Protein AF-A0A9J6BIB5-F1 (afdb_monomer)

Solvent-accessible surface area (backbone atoms only — not comparable to full-atom values): 14856 Å² total; per-residue (Å²): 139,81,86,86,82,84,83,87,83,89,83,86,91,77,91,67,81,46,70,37,74,50,84,47,65,49,79,45,79,38,56,94,69,55,94,83,51,88,66,89,64,66,45,34,23,34,37,41,77,64,62,46,83,42,73,67,58,87,78,74,68,87,78,58,70,62,85,70,27,65,66,22,27,29,42,39,40,59,70,34,82,39,51,56,73,80,78,71,50,52,82,59,32,69,52,34,30,32,45,33,48,24,49,13,56,27,42,54,76,49,35,84,79,40,49,75,33,47,62,24,25,34,44,34,38,36,39,26,45,32,33,62,47,50,48,60,39,48,73,50,27,55,48,24,31,34,41,33,44,25,43,23,46,30,43,30,45,41,58,52,33,62,72,76,38,86,51,47,33,35,69,30,42,28,64,27,75,47,56,50,94,61,79,81,49,51,52,67,55,40,51,51,50,51,49,43,31,58,74,48,71,23,46,74,66,91,66,98,45,82,77,56,59,56,53,56,53,50,49,54,50,51,53,50,52,53,52,52,52,52,50,52,52,51,49,55,51,50,54,52,52,50,54,52,50,51,52,52,52,53,55,49,51,52,54,52,53,60,50,54,62,56,70,74,76,116

Mean predicted aligned error: 15.27 Å

pLDDT: mean 75.36, std 19.21, range [27.41, 97.38]

Radius of gyration: 29.24 Å; Cα contacts (8 Å, |Δi|>4): 443; chains: 1; bounding box: 56×71×98 Å

Foldseek 3Di:
DDDDDDDDDDDDDDDPFDWAWDFDFDWDWAPPDDPQDDDVDIFIATEGDATDTDTDDDDPPVPDPQVVQARHQEYAAELAQPQDQHPPVCVRHVAHQEYHHENHQHADAALNSPLSHLNHAYYHYYQYAYAEQDLNRCVSNLNHQEDHNENYAHQAYALNRCVNNPNHAYDHHDNYPLDDDDGRGGPVVVVVVSVCNNVVSRPNPPDDCPVPVVVVVVVVVVVVVVVVVVVVVVVVVVVVVVVVVVVVVVVVVVVVVVVVVVVVVD

Secondary structure (DSSP, 8-state):
------------------EEEE--EEEEEE---BTTB-----EEEEEES--EEEES----GGGS-HHHHTTEEEEEEES---SSPPTTGGGT-TT--EEEEESS------HHHHTT-TT--EEE-TT----EE-TTTTTT-TT--EEE-TTS---EE-TTTTTT-TT--EEE--SSTT----SS--HHHHHHHHHHHHTTTTSS-SSS-TTHHHHHHHHHHHHHHHHHHHHHHHHHHHHHHHHHHHHHHHHHHHHHHHHHHHHT--

Organism: Polypedilum vanderplanki (NCBI:txid319348)

Sequence (266 aa):
MKAIFVIFVTLTILTTQTSSYIIDCDYEYGNCGWSRIFIPETFYYCKVKNPFLMTGVQLNIDSVLTHFNEDIKGIWIDGANIEKFPTNLENIFENLIAIKIRHSNLKEINYDDLKVFPDLKYLDLLKNRIKVLKADLFLDNLQLEGIGIQGNRIEYIDEFTFSHLKKLRFLTLQQNFCEFEIFQKTRIEVEEIVKKIEEGLCSMTHSTTQTIRTTTKISKQKQFERKIENLKLANAKLMRKIKEIEKIVEEQMKKINEISDFEILE

InterPro domains:
  IPR001611 Leucine-rich repeat [PF13855] (119-176)
  IPR032675 Leucine-rich repeat domain superfamily [G3DSA:3.80.10.10] (68-226)

Nearest PDB structures (foldseek):
  4z0c-assembly1_D  TM=8.555E-01  e=1.556E-04  Mus musculus
  8h24-assembly1_A  TM=7.906E-01  e=1.930E-04  Homo sapiens
  2id5-assembly1_A  TM=9.117E-01  e=8.716E-04  Homo sapiens
  4lxr-assembly1_A  TM=7.765E-01  e=1.141E-03  Drosophila melanogaster
  5z8x-assembly2_B  TM=7.271E-01  e=4.155E-03  Homo sapiens

Structure (mmCIF, N/CA/C/O backbone):
data_AF-A0A9J6BIB5-F1
#
_entry.id   AF-A0A9J6BIB5-F1
#
loop_
_atom_site.group_PDB
_atom_site.id
_atom_site.type_symbol
_atom_site.label_atom_id
_atom_site.label_alt_id
_atom_site.label_comp_id
_atom_site.label_asym_id
_atom_site.label_entity_id
_atom_site.label_seq_id
_atom_site.pdbx_PDB_ins_code
_atom_site.Cartn_x
_atom_site.Cartn_y
_atom_site.Cartn_z
_atom_site.occupancy
_atom_site.B_iso_or_equiv
_atom_site.auth_seq_id
_atom_site.auth_comp_id
_atom_site.auth_asym_id
_atom_site.auth_atom_id
_atom_site.pdbx_PDB_model_num
ATOM 1 N N . MET A 1 1 ? 26.495 -13.215 -35.644 1.00 36.78 1 MET A N 1
ATOM 2 C CA . MET A 1 1 ? 25.300 -13.727 -36.346 1.00 36.78 1 MET A CA 1
ATOM 3 C C . MET A 1 1 ? 24.730 -14.872 -35.528 1.00 36.78 1 MET A C 1
ATOM 5 O O . MET A 1 1 ? 25.317 -15.943 -35.524 1.00 36.78 1 MET A O 1
ATOM 9 N N . LYS A 1 2 ? 23.671 -14.626 -34.751 1.00 28.70 2 LYS A N 1
ATOM 10 C CA . LYS A 1 2 ? 22.933 -15.671 -34.028 1.00 28.70 2 LYS A CA 1
ATOM 11 C C . LYS A 1 2 ? 21.562 -15.791 -34.684 1.00 28.70 2 LYS A C 1
ATOM 13 O O . LYS A 1 2 ? 20.930 -14.774 -34.954 1.00 28.70 2 LYS A O 1
ATOM 18 N N . ALA A 1 3 ? 21.199 -17.019 -35.033 1.00 30.52 3 ALA A N 1
ATOM 19 C CA . ALA A 1 3 ? 20.034 -17.346 -35.837 1.00 30.52 3 ALA A CA 1
ATOM 20 C C . ALA A 1 3 ? 18.732 -17.017 -35.096 1.00 30.52 3 ALA A C 1
ATOM 22 O O . ALA A 1 3 ? 18.569 -17.361 -33.928 1.00 30.52 3 ALA A O 1
ATOM 23 N N . ILE A 1 4 ? 17.818 -16.364 -35.807 1.00 29.06 4 ILE A N 1
ATOM 24 C CA . ILE A 1 4 ? 16.430 -16.161 -35.405 1.00 29.06 4 ILE A CA 1
ATOM 25 C C . ILE A 1 4 ? 15.665 -17.412 -35.850 1.00 29.06 4 ILE A C 1
ATOM 27 O O . ILE A 1 4 ? 15.553 -17.662 -37.048 1.00 29.06 4 ILE A O 1
ATOM 31 N N . PHE A 1 5 ? 15.152 -18.197 -34.903 1.00 28.03 5 PHE A N 1
ATOM 32 C CA . PHE A 1 5 ? 14.159 -19.234 -35.184 1.00 28.03 5 PHE A CA 1
ATOM 33 C C . PHE A 1 5 ? 12.794 -18.721 -34.730 1.00 28.03 5 PHE A C 1
ATOM 35 O O . PHE A 1 5 ? 12.539 -18.600 -33.535 1.00 28.03 5 PHE A O 1
ATOM 42 N N . VAL A 1 6 ? 11.926 -18.401 -35.691 1.00 27.41 6 VAL A N 1
ATOM 43 C CA . VAL A 1 6 ? 10.502 -18.150 -35.448 1.00 27.41 6 VAL A CA 1
ATOM 44 C C . VAL A 1 6 ? 9.755 -19.413 -35.855 1.00 27.41 6 VAL A C 1
ATOM 46 O O . VAL A 1 6 ? 9.723 -19.760 -37.034 1.00 27.41 6 VAL A O 1
ATOM 49 N N . ILE A 1 7 ? 9.183 -20.119 -34.883 1.00 27.98 7 ILE A N 1
ATOM 50 C CA . ILE A 1 7 ? 8.281 -21.245 -35.131 1.00 27.98 7 ILE A CA 1
ATOM 51 C C . ILE A 1 7 ? 6.855 -20.706 -34.989 1.00 27.98 7 ILE A C 1
ATOM 53 O O . ILE A 1 7 ? 6.453 -20.300 -33.903 1.00 27.98 7 ILE A O 1
ATOM 57 N N . PHE A 1 8 ? 6.098 -20.686 -36.087 1.00 29.33 8 PHE A N 1
ATOM 58 C CA . PHE A 1 8 ? 4.662 -20.409 -36.063 1.00 29.33 8 PHE A CA 1
ATOM 59 C C . PHE A 1 8 ? 3.895 -21.726 -35.931 1.00 29.33 8 PHE A C 1
ATOM 61 O O . PHE A 1 8 ? 3.964 -22.575 -36.818 1.00 29.33 8 PHE A O 1
ATOM 68 N N . VAL A 1 9 ? 3.133 -21.876 -34.848 1.00 29.47 9 VAL A N 1
ATOM 69 C CA . VAL A 1 9 ? 2.090 -22.901 -34.722 1.00 29.47 9 VAL A CA 1
ATOM 70 C C . VAL A 1 9 ? 0.760 -22.173 -34.582 1.00 29.47 9 VAL A C 1
ATOM 72 O O . VAL A 1 9 ? 0.521 -21.491 -33.591 1.00 29.47 9 VAL A O 1
ATOM 75 N N . THR A 1 10 ? -0.106 -22.288 -35.586 1.00 39.28 10 THR A N 1
ATOM 76 C CA . THR A 1 10 ? -1.495 -21.823 -35.512 1.00 39.28 10 THR A CA 1
ATOM 77 C C . THR A 1 10 ? -2.407 -23.004 -35.209 1.00 39.28 10 THR A C 1
ATOM 79 O O . THR A 1 10 ? -2.472 -23.933 -36.014 1.00 39.28 10 THR A O 1
ATOM 82 N N . LEU A 1 11 ? -3.161 -22.947 -34.109 1.00 29.33 11 LEU A N 1
ATOM 83 C CA . LEU A 1 11 ? -4.388 -23.727 -33.951 1.00 29.33 11 LEU A CA 1
ATOM 84 C C . LEU A 1 11 ? -5.428 -22.937 -33.136 1.00 29.33 11 LEU A C 1
ATOM 86 O O . LEU A 1 11 ? -5.101 -22.137 -32.269 1.00 29.33 11 LEU A O 1
ATOM 90 N N . THR A 1 12 ? -6.680 -23.120 -33.525 1.00 34.97 12 THR A N 1
ATOM 91 C CA . THR A 1 12 ? -7.845 -22.232 -33.417 1.00 34.97 12 THR A CA 1
ATOM 92 C C . THR A 1 12 ? -8.602 -22.208 -32.070 1.00 34.97 12 THR A C 1
ATOM 94 O O . THR A 1 12 ? -8.755 -23.249 -31.445 1.00 34.97 12 THR A O 1
ATOM 97 N N . ILE A 1 13 ? -9.240 -21.048 -31.791 1.00 42.72 13 ILE A N 1
ATOM 98 C CA . ILE A 1 13 ? -10.512 -20.794 -31.046 1.00 42.72 13 ILE A CA 1
ATOM 99 C C . ILE A 1 13 ? -10.456 -20.453 -29.536 1.00 42.72 13 ILE A C 1
ATOM 101 O O . ILE A 1 13 ? -10.469 -21.327 -28.680 1.00 42.72 13 ILE A O 1
ATOM 105 N N . LEU A 1 14 ? -10.530 -19.144 -29.238 1.00 36.12 14 LEU A N 1
ATOM 106 C CA . LEU A 1 14 ? -11.570 -18.419 -28.463 1.00 36.12 14 LEU A CA 1
ATOM 107 C C . LEU A 1 14 ? -11.005 -17.029 -28.134 1.00 36.12 14 LEU A C 1
ATOM 109 O O . LEU A 1 14 ? -10.088 -16.889 -27.333 1.00 36.12 14 LEU A O 1
ATOM 113 N N . THR A 1 15 ? -11.516 -15.979 -28.778 1.00 40.28 15 THR A N 1
ATOM 114 C CA . THR A 1 15 ? -11.083 -14.602 -28.512 1.00 40.28 15 THR A CA 1
ATOM 115 C C . THR A 1 15 ? -11.624 -14.131 -27.166 1.00 40.28 15 THR A C 1
ATOM 117 O O . THR A 1 15 ? -12.640 -13.440 -27.101 1.00 40.28 15 THR A O 1
ATOM 120 N N . THR A 1 16 ? -10.932 -14.446 -26.079 1.00 41.97 16 THR A N 1
ATOM 121 C CA . THR A 1 16 ? -10.878 -13.507 -24.962 1.00 41.97 16 THR A CA 1
ATOM 122 C C . THR A 1 16 ? -9.753 -12.538 -25.291 1.00 41.97 16 THR A C 1
ATOM 124 O O . THR A 1 16 ? -8.588 -12.929 -25.301 1.00 41.97 16 THR A O 1
ATOM 127 N N . GLN A 1 17 ? -10.080 -11.287 -25.628 1.00 45.12 17 GLN A N 1
ATOM 128 C CA . GLN A 1 17 ? -9.097 -10.202 -25.630 1.00 45.12 17 GLN A CA 1
ATOM 129 C C . GLN A 1 17 ? -8.570 -10.041 -24.198 1.00 45.12 17 GLN A C 1
ATOM 131 O O . GLN A 1 17 ? -9.064 -9.223 -23.428 1.00 45.12 17 GLN A O 1
ATOM 136 N N . THR A 1 18 ? -7.592 -10.848 -23.806 1.00 55.59 18 THR A N 1
ATOM 137 C CA . THR A 1 18 ? -6.795 -10.581 -22.618 1.00 55.59 18 THR A CA 1
ATOM 138 C C . THR A 1 18 ? -5.664 -9.677 -23.073 1.00 55.59 18 THR A C 1
ATOM 140 O O . THR A 1 18 ? -4.770 -10.089 -23.814 1.00 55.59 18 THR A O 1
ATOM 143 N N . SER A 1 19 ? -5.762 -8.399 -22.720 1.00 56.91 19 SER A N 1
ATOM 144 C CA . SER A 1 19 ? -4.629 -7.492 -22.834 1.00 56.91 19 SER A CA 1
ATOM 145 C C . SER A 1 19 ? -3.638 -7.852 -21.732 1.00 56.91 19 SER A C 1
ATOM 147 O O . SER A 1 19 ? -4.009 -7.864 -20.560 1.00 56.91 19 SER A O 1
ATOM 149 N N . SER A 1 20 ? -2.399 -8.147 -22.101 1.00 62.31 20 SER A N 1
ATOM 150 C CA . SER A 1 20 ? -1.326 -8.487 -21.172 1.00 62.31 20 SER A CA 1
ATOM 151 C C . SER A 1 20 ? -0.242 -7.420 -21.255 1.00 62.31 20 SER A C 1
ATOM 153 O O . SER A 1 20 ? 0.129 -6.970 -22.341 1.00 62.31 20 SER A O 1
ATOM 155 N N . TYR A 1 21 ? 0.262 -6.994 -20.101 1.00 65.88 21 TYR A N 1
ATOM 156 C CA . TYR A 1 21 ? 1.439 -6.138 -20.047 1.00 65.88 21 TYR A CA 1
ATOM 157 C C . TYR A 1 21 ? 2.678 -7.017 -20.194 1.00 65.88 21 TYR A C 1
ATOM 159 O O . TYR A 1 21 ? 2.876 -7.933 -19.398 1.00 65.88 21 TYR A O 1
ATOM 167 N N . ILE A 1 22 ? 3.504 -6.750 -21.208 1.00 66.75 22 ILE A N 1
ATOM 168 C CA . ILE A 1 22 ? 4.856 -7.311 -21.242 1.00 66.75 22 ILE A CA 1
ATOM 169 C C . ILE A 1 22 ? 5.727 -6.451 -20.336 1.00 66.75 22 ILE A C 1
ATOM 171 O O . ILE A 1 22 ? 5.791 -5.229 -20.490 1.00 66.75 22 ILE A O 1
ATOM 175 N N . ILE A 1 23 ? 6.389 -7.108 -19.390 1.00 70.06 23 ILE A N 1
ATOM 176 C CA . ILE A 1 23 ? 7.301 -6.480 -18.444 1.00 70.06 23 ILE A CA 1
ATOM 177 C C . ILE A 1 23 ? 8.721 -6.752 -18.932 1.00 70.06 23 ILE A C 1
ATOM 179 O O . ILE A 1 23 ? 9.215 -7.870 -18.831 1.00 70.06 23 ILE A O 1
ATOM 183 N N . ASP A 1 24 ? 9.352 -5.720 -19.488 1.00 73.88 24 ASP A N 1
ATOM 184 C CA . ASP A 1 24 ? 10.771 -5.723 -19.849 1.00 73.88 24 ASP A CA 1
ATOM 185 C C . ASP A 1 24 ? 11.569 -4.990 -18.762 1.00 73.88 24 ASP A C 1
ATOM 187 O O . ASP A 1 24 ? 11.357 -3.792 -18.528 1.00 73.88 24 ASP A O 1
ATOM 191 N N . CYS A 1 25 ? 12.431 -5.735 -18.068 1.00 78.31 25 CYS A N 1
ATOM 192 C CA . CYS A 1 25 ? 13.129 -5.304 -16.861 1.00 78.31 25 CYS A CA 1
ATOM 193 C C . CYS A 1 25 ? 14.579 -4.902 -17.139 1.00 78.31 25 CYS A C 1
ATOM 195 O O . CYS A 1 25 ? 15.376 -5.707 -17.615 1.00 78.31 25 CYS A O 1
ATOM 197 N N . ASP A 1 26 ? 14.955 -3.708 -16.685 1.00 82.12 26 ASP A N 1
ATOM 198 C CA . ASP A 1 26 ? 16.323 -3.447 -16.248 1.00 82.12 26 ASP A CA 1
ATOM 199 C C . ASP A 1 26 ? 16.473 -3.854 -14.791 1.00 82.12 26 ASP A C 1
ATOM 201 O O . ASP A 1 26 ? 15.822 -3.295 -13.907 1.00 82.12 26 ASP A O 1
ATOM 205 N N . TYR A 1 27 ? 17.341 -4.823 -14.535 1.00 85.06 27 TYR A N 1
ATOM 206 C CA . TYR A 1 27 ? 17.657 -5.243 -13.179 1.00 85.06 27 TYR A CA 1
ATOM 207 C C . TYR A 1 27 ? 18.706 -4.307 -12.575 1.00 85.06 27 TYR A C 1
ATOM 209 O O . TYR A 1 27 ? 19.821 -4.187 -13.084 1.00 85.06 27 TYR A O 1
ATOM 217 N N . GLU A 1 28 ? 18.348 -3.641 -11.481 1.00 84.31 28 GLU A N 1
ATOM 218 C CA . GLU A 1 28 ? 19.209 -2.700 -10.762 1.00 84.31 28 GLU A CA 1
ATOM 219 C C . GLU A 1 28 ? 19.329 -3.131 -9.286 1.00 84.31 28 GLU A C 1
ATOM 221 O O . GLU A 1 28 ? 18.403 -3.713 -8.721 1.00 84.31 28 GLU A O 1
ATOM 226 N N . TYR A 1 29 ? 20.472 -2.854 -8.649 1.00 85.12 29 TYR A N 1
ATOM 227 C CA . TYR A 1 29 ? 20.671 -3.058 -7.210 1.00 85.12 29 TYR A CA 1
ATOM 228 C C . TYR A 1 29 ? 20.692 -1.717 -6.495 1.00 85.12 29 TYR A C 1
ATOM 230 O O . TYR A 1 29 ? 21.483 -0.832 -6.829 1.00 85.12 29 TYR A O 1
ATOM 238 N N . GLY A 1 30 ? 19.860 -1.578 -5.472 1.00 83.50 30 GLY A N 1
ATOM 239 C CA . GLY A 1 30 ? 19.865 -0.392 -4.638 1.00 83.50 30 GLY A CA 1
ATOM 240 C C . GLY A 1 30 ? 18.532 -0.173 -3.958 1.00 83.50 30 GLY A C 1
ATOM 241 O O . GLY A 1 30 ? 17.747 -1.091 -3.740 1.00 83.50 30 GLY A O 1
ATOM 242 N N . ASN A 1 31 ? 18.284 1.075 -3.603 1.00 76.81 31 ASN A N 1
ATOM 243 C CA . ASN A 1 31 ? 16.984 1.492 -3.123 1.00 76.81 31 ASN A CA 1
ATOM 244 C C . ASN A 1 31 ? 16.090 1.774 -4.342 1.00 76.81 31 ASN A C 1
ATOM 246 O O . ASN A 1 31 ? 16.467 2.578 -5.193 1.00 76.81 31 ASN A O 1
ATOM 250 N N . CYS A 1 32 ? 14.892 1.179 -4.409 1.00 70.06 32 CYS A N 1
ATOM 251 C CA . CYS A 1 32 ? 13.928 1.425 -5.500 1.00 70.06 32 CYS A CA 1
ATOM 252 C C . CYS A 1 32 ? 13.429 2.892 -5.586 1.00 70.06 32 CYS A C 1
ATOM 254 O O . CYS A 1 32 ? 12.665 3.271 -6.482 1.00 70.06 32 CYS A O 1
ATOM 256 N N . GLY A 1 33 ? 13.874 3.742 -4.657 1.00 65.50 33 GLY A N 1
ATOM 257 C CA . GLY A 1 33 ? 13.851 5.191 -4.735 1.00 65.50 33 GLY A CA 1
ATOM 258 C C . GLY A 1 33 ? 12.457 5.752 -4.522 1.00 65.50 33 GLY A C 1
ATOM 259 O O . GLY A 1 33 ? 11.739 6.076 -5.476 1.00 65.50 33 GLY A O 1
ATOM 260 N N . TRP A 1 34 ? 12.062 5.943 -3.269 1.00 69.75 34 TRP A N 1
ATOM 261 C CA . TRP A 1 34 ? 10.885 6.745 -2.969 1.00 69.75 34 TRP A CA 1
ATOM 262 C C . TRP A 1 34 ? 11.253 8.222 -2.977 1.00 69.75 34 TRP A C 1
ATOM 264 O O . TRP A 1 34 ? 12.215 8.636 -2.335 1.00 69.75 34 TRP A O 1
ATOM 274 N N . SER A 1 35 ? 10.511 9.049 -3.714 1.00 55.66 35 SER A N 1
ATOM 275 C CA . SER A 1 35 ? 10.730 10.489 -3.647 1.00 55.66 35 SER A CA 1
ATOM 276 C C . SER A 1 35 ? 10.352 10.942 -2.237 1.00 55.66 35 SER A C 1
ATOM 278 O O . SER A 1 35 ? 9.167 11.077 -1.949 1.00 55.66 35 SER A O 1
ATOM 280 N N . ARG A 1 36 ? 11.370 11.188 -1.396 1.00 55.66 36 ARG A N 1
ATOM 281 C CA . ARG A 1 36 ? 11.308 11.726 -0.019 1.00 55.66 36 ARG A CA 1
ATOM 282 C C . ARG A 1 36 ? 11.117 10.724 1.135 1.00 55.66 36 ARG A C 1
ATOM 284 O O . ARG A 1 36 ? 11.066 11.179 2.278 1.00 55.66 36 ARG A O 1
ATOM 291 N N . ILE A 1 37 ? 11.084 9.410 0.887 1.00 61.72 37 ILE A N 1
ATOM 292 C CA . ILE A 1 37 ? 11.073 8.376 1.944 1.00 61.72 37 ILE A CA 1
ATOM 293 C C . ILE A 1 37 ? 12.323 7.506 1.805 1.00 61.72 37 ILE A C 1
ATOM 295 O O . ILE A 1 37 ? 12.591 6.945 0.744 1.00 61.72 37 ILE A O 1
ATOM 299 N N . PHE A 1 38 ? 13.109 7.429 2.878 1.00 65.00 38 PHE A N 1
ATOM 300 C CA . PHE A 1 38 ? 14.292 6.582 2.936 1.00 65.00 38 PHE A CA 1
ATOM 301 C C . PHE A 1 38 ? 13.860 5.143 3.214 1.00 65.00 38 PHE A C 1
ATOM 303 O O . PHE A 1 38 ? 13.424 4.834 4.320 1.00 65.00 38 PHE A O 1
ATOM 310 N N . ILE A 1 39 ? 13.965 4.284 2.201 1.00 74.75 39 ILE A N 1
ATOM 311 C CA . ILE A 1 39 ? 13.919 2.830 2.398 1.00 74.75 39 ILE A CA 1
ATOM 312 C C . ILE A 1 39 ? 15.313 2.397 2.882 1.00 74.75 39 ILE A C 1
ATOM 314 O O . ILE A 1 39 ? 16.283 2.583 2.141 1.00 74.75 39 ILE A O 1
ATOM 318 N N . PRO A 1 40 ? 15.456 1.901 4.120 1.00 68.56 40 PRO A N 1
ATOM 319 C CA . PRO A 1 40 ? 16.763 1.550 4.661 1.00 68.56 40 PRO A CA 1
ATOM 320 C C . PRO A 1 40 ? 17.370 0.322 3.975 1.00 68.56 40 PRO A C 1
ATOM 322 O O . PRO A 1 40 ? 18.590 0.169 3.977 1.00 68.56 40 PRO A O 1
ATOM 325 N N . GLU A 1 41 ? 16.551 -0.536 3.367 1.00 79.31 41 GLU A N 1
ATOM 326 C CA . GLU A 1 41 ? 17.012 -1.714 2.646 1.00 79.31 41 GLU A CA 1
ATOM 327 C C . GLU A 1 41 ? 17.394 -1.413 1.189 1.00 79.31 41 GLU A C 1
ATOM 329 O O . GLU A 1 41 ? 16.675 -0.750 0.438 1.00 79.31 41 GLU A O 1
ATOM 334 N N . THR A 1 42 ? 18.522 -1.976 0.761 1.00 83.94 42 THR A N 1
ATOM 335 C CA . THR A 1 42 ? 18.887 -2.115 -0.652 1.00 83.94 42 THR A CA 1
ATOM 336 C C . THR A 1 42 ? 18.598 -3.535 -1.112 1.00 83.94 42 THR A C 1
ATOM 338 O O . THR A 1 42 ? 18.865 -4.493 -0.387 1.00 83.94 42 THR A O 1
ATOM 341 N N . PHE A 1 43 ? 18.065 -3.683 -2.317 1.00 88.00 43 PHE A N 1
ATOM 342 C CA . PHE A 1 43 ? 17.711 -4.974 -2.899 1.00 88.00 43 PHE A CA 1
ATOM 343 C C . PHE A 1 43 ? 17.789 -4.903 -4.424 1.00 88.00 43 PHE A C 1
ATOM 345 O O . PHE A 1 43 ? 17.874 -3.817 -5.002 1.00 88.00 43 PHE A O 1
ATOM 352 N N . TYR A 1 44 ? 17.762 -6.061 -5.078 1.00 88.12 44 TYR A N 1
ATOM 353 C CA . TYR A 1 44 ? 17.585 -6.109 -6.522 1.00 88.12 44 TYR A CA 1
ATOM 354 C C . TYR A 1 44 ? 16.133 -5.791 -6.883 1.00 88.12 44 TYR A C 1
ATOM 356 O O . TYR A 1 44 ? 15.197 -6.316 -6.269 1.00 88.12 44 TYR A O 1
ATOM 364 N N . TYR A 1 45 ? 15.942 -4.917 -7.867 1.00 87.75 45 TYR A N 1
ATOM 365 C CA . TYR A 1 45 ? 14.629 -4.556 -8.384 1.00 87.75 45 TYR A CA 1
ATOM 366 C C . TYR A 1 45 ? 14.593 -4.576 -9.912 1.00 87.75 45 TYR A C 1
ATOM 368 O O . TYR A 1 45 ? 15.575 -4.258 -10.579 1.00 87.75 45 TYR A O 1
ATOM 376 N N . CYS A 1 46 ? 13.427 -4.919 -10.456 1.00 86.75 46 CYS A N 1
ATOM 377 C CA . CYS A 1 46 ? 13.102 -4.739 -11.863 1.00 86.75 46 CYS A CA 1
ATOM 378 C C . CYS A 1 46 ? 12.610 -3.307 -12.092 1.00 86.75 46 CYS A C 1
ATOM 380 O O . CYS A 1 46 ? 11.599 -2.884 -11.527 1.00 86.75 46 CYS A O 1
ATOM 382 N N . LYS A 1 47 ? 13.295 -2.560 -12.952 1.00 86.38 47 LYS A N 1
ATOM 383 C CA . LYS A 1 47 ? 12.849 -1.268 -13.467 1.00 86.38 47 LYS A CA 1
ATOM 384 C C . LYS A 1 47 ? 12.319 -1.442 -14.880 1.00 86.38 47 LYS A C 1
ATOM 386 O O . LYS A 1 47 ? 13.059 -1.788 -15.796 1.00 86.38 47 LYS A O 1
ATOM 391 N N . VAL A 1 48 ? 11.032 -1.195 -15.060 1.00 82.25 48 VAL A N 1
ATOM 392 C CA . VAL A 1 48 ? 10.354 -1.426 -16.331 1.00 82.25 48 VAL A CA 1
ATOM 393 C C . VAL A 1 48 ? 10.664 -0.289 -17.297 1.00 82.25 48 VAL A C 1
ATOM 395 O O . VAL A 1 48 ? 10.345 0.867 -17.023 1.00 82.25 48 VAL A O 1
ATOM 398 N N . LYS A 1 49 ? 11.292 -0.618 -18.432 1.00 71.50 49 LYS A N 1
ATOM 399 C CA . LYS A 1 49 ? 11.750 0.369 -19.427 1.00 71.50 49 LYS A CA 1
ATOM 400 C C . LYS A 1 49 ? 10.623 0.883 -20.315 1.00 71.50 49 LYS A C 1
ATOM 402 O O . LYS A 1 49 ? 10.494 2.084 -20.513 1.00 71.50 49 LYS A O 1
ATOM 407 N N . ASN A 1 50 ? 9.840 -0.037 -20.874 1.00 63.28 50 ASN A N 1
ATOM 408 C CA . ASN A 1 50 ? 8.797 0.251 -21.855 1.00 63.28 50 ASN A CA 1
ATOM 409 C C . ASN A 1 50 ? 7.614 -0.700 -21.635 1.00 63.28 50 ASN A C 1
ATOM 411 O O . ASN A 1 50 ? 7.556 -1.759 -22.253 1.00 63.28 50 ASN A O 1
ATOM 415 N N . PRO A 1 51 ? 6.665 -0.362 -20.758 1.00 61.72 51 PRO A N 1
ATOM 416 C CA . PRO A 1 51 ? 5.457 -1.156 -20.593 1.00 61.72 51 PRO A CA 1
ATOM 417 C C . PRO A 1 51 ? 4.536 -0.917 -21.795 1.00 61.72 51 PRO A C 1
ATOM 419 O O . PRO A 1 51 ? 3.873 0.117 -21.888 1.00 61.72 51 PRO A O 1
ATOM 422 N N . PHE A 1 52 ? 4.492 -1.864 -22.730 1.00 55.81 52 PHE A N 1
ATOM 423 C CA . PHE A 1 52 ? 3.539 -1.843 -23.839 1.00 55.81 52 PHE A CA 1
ATOM 424 C C . PHE A 1 52 ? 2.407 -2.842 -23.597 1.00 55.81 52 PHE A C 1
ATOM 426 O O . PHE A 1 52 ? 2.601 -3.946 -23.086 1.00 55.81 52 PHE A O 1
ATOM 433 N N . LEU A 1 53 ? 1.195 -2.421 -23.959 1.00 55.75 53 LEU A N 1
ATOM 434 C CA . LEU A 1 53 ? 0.020 -3.278 -23.937 1.00 55.75 53 LEU A CA 1
ATOM 435 C C . LEU A 1 53 ? 0.105 -4.225 -25.134 1.00 55.75 53 LEU A C 1
ATOM 437 O O . LEU A 1 53 ? -0.015 -3.783 -26.277 1.00 55.75 53 LEU A O 1
ATOM 441 N N . MET A 1 54 ? 0.289 -5.517 -24.886 1.00 53.09 54 MET A N 1
ATOM 442 C CA . MET A 1 54 ? 0.151 -6.520 -25.930 1.00 53.09 54 MET A CA 1
ATOM 443 C C . MET A 1 54 ? -1.263 -7.097 -25.860 1.00 53.09 54 MET A C 1
ATOM 445 O O . MET A 1 54 ? -1.703 -7.586 -24.821 1.00 53.09 54 MET A O 1
ATOM 449 N N . THR A 1 55 ? -2.010 -7.003 -26.957 1.00 54.41 55 THR A N 1
ATOM 450 C CA . THR A 1 55 ? -3.372 -7.545 -27.042 1.00 54.41 55 THR A CA 1
ATOM 451 C C . THR A 1 55 ? -3.341 -8.884 -27.773 1.00 54.41 55 THR A C 1
ATOM 453 O O . THR A 1 55 ? -2.715 -8.998 -28.823 1.00 54.41 55 THR A O 1
ATOM 456 N N . GLY A 1 56 ? -4.006 -9.905 -27.223 1.00 44.50 56 GLY A N 1
ATOM 457 C CA . GLY A 1 56 ? -4.262 -11.156 -27.947 1.00 44.50 56 GLY A CA 1
ATOM 458 C C . GLY A 1 56 ? -3.148 -12.210 -27.930 1.00 44.50 56 GLY A C 1
ATOM 459 O O . GLY A 1 56 ? -3.117 -13.042 -28.832 1.00 44.50 56 GLY A O 1
ATOM 460 N N . VAL A 1 57 ? -2.263 -12.221 -26.927 1.00 44.19 57 VAL A N 1
ATOM 461 C CA . VAL A 1 57 ? -1.256 -13.286 -26.762 1.00 44.19 57 VAL A CA 1
ATOM 462 C C . VAL A 1 57 ? -1.271 -13.802 -25.326 1.00 44.19 57 VAL A C 1
ATOM 464 O O . VAL A 1 57 ? -1.133 -13.031 -24.379 1.00 44.19 57 VAL A O 1
ATOM 467 N N . GLN A 1 58 ? -1.407 -15.119 -25.175 1.00 44.12 58 GLN A N 1
ATOM 468 C CA . GLN A 1 58 ? -1.133 -15.828 -23.929 1.00 44.12 58 GLN A CA 1
ATOM 469 C C . GLN A 1 58 ? 0.393 -15.905 -23.792 1.00 44.12 58 GLN A C 1
ATOM 471 O O . GLN A 1 58 ? 1.049 -16.640 -24.530 1.00 44.12 58 GLN A O 1
ATOM 476 N N . LEU A 1 59 ? 0.986 -15.080 -22.929 1.00 47.66 59 LEU A N 1
ATOM 477 C CA . LEU A 1 59 ? 2.417 -15.179 -22.648 1.00 47.66 59 LEU A CA 1
ATOM 478 C C . LEU A 1 59 ? 2.654 -16.461 -21.853 1.00 47.66 59 LEU A C 1
ATOM 480 O O . LEU A 1 59 ? 2.155 -16.593 -20.738 1.00 47.66 59 LEU A O 1
ATOM 484 N N . ASN A 1 60 ? 3.398 -17.401 -22.436 1.00 42.09 60 ASN A N 1
AT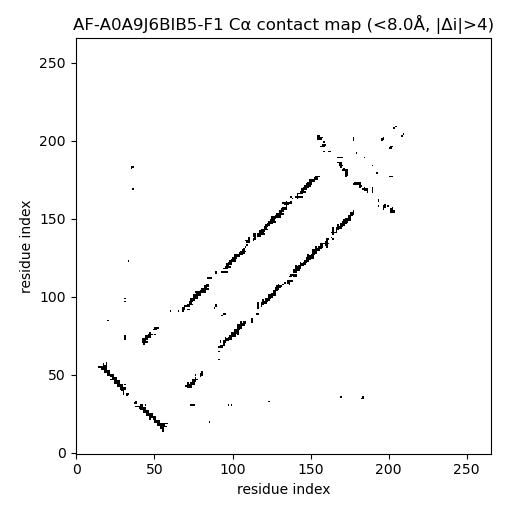OM 485 C CA . ASN A 1 60 ? 3.919 -18.525 -21.680 1.00 42.09 60 ASN A CA 1
ATOM 486 C C . ASN A 1 60 ? 5.127 -18.026 -20.869 1.00 42.09 60 ASN A C 1
ATOM 488 O O . ASN A 1 60 ? 6.166 -17.700 -21.442 1.00 42.09 60 ASN A O 1
ATOM 492 N N . ILE A 1 61 ? 4.946 -17.876 -19.555 1.00 50.62 61 ILE A N 1
ATOM 493 C CA . ILE A 1 61 ? 5.913 -17.253 -18.632 1.00 50.62 61 ILE A CA 1
ATOM 494 C C . ILE A 1 61 ? 7.155 -18.145 -18.424 1.00 50.62 61 ILE A C 1
ATOM 496 O O . ILE A 1 61 ? 8.205 -17.649 -18.019 1.00 50.62 61 ILE A O 1
ATOM 500 N N . ASP A 1 62 ? 7.088 -19.418 -18.829 1.00 45.75 62 ASP A N 1
ATOM 501 C CA . ASP A 1 62 ? 8.148 -20.427 -18.687 1.00 45.75 62 ASP A CA 1
ATOM 502 C C . ASP A 1 62 ? 9.501 -20.053 -19.335 1.00 45.75 62 ASP A C 1
ATOM 504 O O . ASP A 1 62 ? 10.517 -20.688 -19.052 1.00 45.75 62 ASP A O 1
ATOM 508 N N . SER A 1 63 ? 9.559 -19.039 -20.210 1.00 43.38 63 SER A N 1
ATOM 509 C CA . SER A 1 63 ? 10.802 -18.624 -20.880 1.00 43.38 63 SER A CA 1
ATOM 510 C C . SER A 1 63 ? 11.584 -17.503 -20.183 1.00 43.38 63 SER A C 1
ATOM 512 O O . SER A 1 63 ? 12.651 -17.127 -20.674 1.00 43.38 63 SER A O 1
ATOM 514 N N . VAL A 1 64 ? 11.085 -16.934 -19.080 1.00 49.59 64 VAL A N 1
ATOM 515 C CA . VAL A 1 64 ? 11.829 -15.921 -18.312 1.00 49.59 64 VAL A CA 1
ATOM 516 C C . VAL A 1 64 ? 12.691 -16.651 -17.285 1.00 49.59 64 VAL A C 1
ATOM 518 O O . VAL A 1 64 ? 12.172 -17.245 -16.351 1.00 49.59 64 VAL A O 1
ATOM 521 N N . LEU A 1 65 ? 14.010 -16.647 -17.497 1.00 46.69 65 LEU A N 1
ATOM 522 C CA . LEU A 1 65 ? 15.020 -17.314 -16.665 1.00 46.69 65 LEU A CA 1
ATOM 523 C C . LEU A 1 65 ? 14.729 -17.131 -15.162 1.00 46.69 65 LEU A C 1
ATOM 525 O O . LEU A 1 65 ? 14.961 -16.061 -14.602 1.00 46.69 65 LEU A O 1
ATOM 529 N N . THR A 1 66 ? 14.244 -18.194 -14.520 1.00 53.38 66 THR A N 1
ATOM 530 C CA . THR A 1 66 ? 13.703 -18.190 -13.148 1.00 53.38 66 THR A CA 1
ATOM 531 C C . THR A 1 66 ? 14.709 -17.710 -12.099 1.00 53.38 66 THR A C 1
ATOM 533 O O . THR A 1 66 ? 14.355 -16.999 -11.165 1.00 53.38 66 THR A O 1
ATOM 536 N N . HIS A 1 67 ? 15.995 -17.986 -12.318 1.00 51.50 67 HIS A N 1
ATOM 537 C CA . HIS A 1 67 ? 17.050 -17.778 -11.326 1.00 51.50 67 HIS A CA 1
ATOM 538 C C . HIS A 1 67 ? 17.427 -16.305 -11.096 1.00 51.50 67 HIS A C 1
ATOM 540 O O . HIS A 1 67 ? 18.062 -16.002 -10.095 1.00 51.50 67 HIS A O 1
ATOM 546 N N . PHE A 1 68 ? 17.063 -15.381 -11.995 1.00 60.81 68 PHE A N 1
ATOM 547 C CA . PHE A 1 68 ? 17.281 -13.947 -11.754 1.00 60.81 68 PHE A CA 1
ATOM 548 C C . PHE A 1 68 ? 16.114 -13.283 -11.027 1.00 60.81 68 PHE A C 1
ATOM 550 O O . PHE A 1 68 ? 16.314 -12.221 -10.447 1.00 60.81 68 PHE A O 1
ATOM 557 N N . ASN A 1 69 ? 14.916 -13.874 -11.063 1.00 69.62 69 ASN A N 1
ATOM 558 C CA . ASN A 1 69 ? 13.716 -13.234 -10.535 1.00 69.62 69 ASN A CA 1
ATOM 559 C C . ASN A 1 69 ? 13.452 -13.547 -9.054 1.00 69.62 69 ASN A C 1
ATOM 561 O O . ASN A 1 69 ? 12.848 -12.722 -8.374 1.00 69.62 69 ASN A O 1
ATOM 565 N N . GLU A 1 70 ? 13.937 -14.682 -8.540 1.00 71.19 70 GLU A N 1
ATOM 566 C CA . GLU A 1 70 ? 13.781 -15.075 -7.126 1.00 71.19 70 GLU A CA 1
ATOM 567 C C . GLU A 1 70 ? 14.415 -14.058 -6.155 1.00 71.19 70 GLU A C 1
ATOM 569 O O . GLU A 1 70 ? 13.872 -13.789 -5.079 1.00 71.19 70 GLU A O 1
ATOM 574 N N . ASP A 1 71 ? 15.526 -13.436 -6.568 1.00 81.25 71 ASP A N 1
ATOM 575 C CA . ASP A 1 71 ? 16.248 -12.410 -5.804 1.00 81.25 71 ASP A CA 1
ATOM 576 C C . ASP A 1 71 ? 15.632 -11.004 -5.927 1.00 81.25 71 ASP A C 1
ATOM 578 O O . ASP A 1 71 ? 16.038 -10.070 -5.220 1.00 81.25 71 ASP A O 1
ATOM 582 N N . ILE A 1 72 ? 14.657 -10.827 -6.824 1.00 86.62 72 ILE A N 1
ATOM 583 C CA . ILE A 1 72 ? 14.013 -9.539 -7.066 1.00 86.62 72 ILE A CA 1
ATOM 584 C C . ILE A 1 72 ? 12.972 -9.284 -5.995 1.00 86.62 72 ILE A C 1
ATOM 586 O O . ILE A 1 72 ? 11.945 -9.950 -5.899 1.00 86.62 72 ILE A O 1
ATOM 590 N N . LYS A 1 73 ? 13.221 -8.233 -5.220 1.00 90.62 73 LYS A N 1
ATOM 591 C CA . LYS A 1 73 ? 12.329 -7.805 -4.138 1.00 90.62 73 LYS A CA 1
ATOM 592 C C . LYS A 1 73 ? 11.568 -6.533 -4.481 1.00 90.62 73 LYS A C 1
ATOM 594 O O . LYS A 1 73 ? 10.732 -6.087 -3.699 1.00 90.62 73 LYS A O 1
ATOM 599 N N . GLY A 1 74 ? 11.861 -5.930 -5.632 1.00 90.69 74 GLY A N 1
ATOM 600 C CA . GLY A 1 74 ? 11.252 -4.683 -6.061 1.00 90.69 74 GLY A CA 1
ATOM 601 C C . GLY A 1 74 ? 10.802 -4.682 -7.510 1.00 90.69 74 GLY A C 1
ATOM 602 O O . GLY A 1 74 ? 11.515 -5.174 -8.379 1.00 90.69 74 GLY A O 1
ATOM 603 N N . ILE A 1 75 ? 9.682 -4.021 -7.783 1.00 89.38 75 ILE A N 1
ATOM 604 C CA . ILE A 1 75 ? 9.278 -3.650 -9.141 1.00 89.38 75 ILE A CA 1
ATOM 605 C C . ILE A 1 75 ? 9.00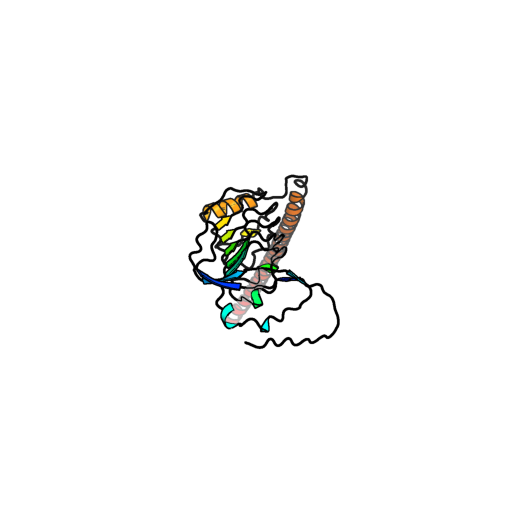4 -2.148 -9.218 1.00 89.38 75 ILE A C 1
ATOM 607 O O . ILE A 1 75 ? 8.317 -1.580 -8.367 1.00 89.38 75 ILE A O 1
ATOM 611 N N . TRP A 1 76 ? 9.547 -1.497 -10.244 1.00 89.38 76 TRP A N 1
ATOM 612 C CA . TRP A 1 76 ? 9.341 -0.084 -10.532 1.00 89.38 76 TRP A CA 1
ATOM 613 C C . TRP A 1 76 ? 8.843 0.103 -11.959 1.00 89.38 76 TRP A C 1
ATOM 615 O O . TRP A 1 76 ? 9.562 -0.121 -12.926 1.00 89.38 76 TRP A O 1
ATOM 625 N N . ILE A 1 77 ? 7.616 0.595 -12.066 1.00 87.88 77 ILE A N 1
ATOM 626 C CA . ILE A 1 77 ? 6.980 1.036 -13.294 1.00 87.88 77 ILE A CA 1
ATOM 627 C C . ILE A 1 77 ? 6.753 2.551 -13.230 1.00 87.88 77 ILE A C 1
ATOM 629 O O . ILE A 1 77 ? 6.194 3.052 -12.253 1.00 87.88 77 ILE A O 1
ATOM 633 N N . ASP A 1 78 ? 7.199 3.296 -14.241 1.00 88.19 78 ASP A N 1
ATOM 634 C CA . ASP A 1 78 ? 7.021 4.752 -14.319 1.00 88.19 78 ASP A CA 1
ATOM 635 C C . ASP A 1 78 ? 6.595 5.177 -15.722 1.00 88.19 78 ASP A C 1
ATOM 637 O O . ASP A 1 78 ? 7.133 4.681 -16.708 1.00 88.19 78 ASP A O 1
ATOM 641 N N . GLY A 1 79 ? 5.648 6.109 -15.814 1.00 86.56 79 GLY A N 1
ATOM 642 C CA . GLY A 1 79 ? 5.233 6.692 -17.095 1.00 86.56 79 GLY A CA 1
ATOM 643 C C . GLY A 1 79 ? 4.521 5.720 -18.044 1.00 86.56 79 GLY A C 1
ATOM 644 O O . GLY A 1 79 ? 4.522 5.937 -19.255 1.00 86.56 79 GLY A O 1
ATOM 645 N N . ALA A 1 80 ? 3.930 4.647 -17.515 1.00 82.00 80 ALA A N 1
ATOM 646 C CA . ALA A 1 80 ? 3.216 3.638 -18.291 1.00 82.00 80 ALA A CA 1
ATOM 647 C C . ALA A 1 80 ? 1.762 4.032 -18.604 1.00 82.00 80 ALA A C 1
ATOM 649 O O . ALA A 1 80 ? 1.227 4.985 -18.049 1.00 82.00 80 ALA A O 1
ATOM 650 N N . ASN A 1 81 ? 1.055 3.251 -19.427 1.00 82.38 81 ASN A N 1
ATOM 651 C CA . ASN A 1 81 ? -0.414 3.308 -19.485 1.00 82.38 81 ASN A CA 1
ATOM 652 C C . ASN A 1 81 ? -1.037 2.047 -18.865 1.00 82.38 81 ASN A C 1
ATOM 654 O O . ASN A 1 81 ? -1.640 1.215 -19.551 1.00 82.38 81 ASN A O 1
ATOM 658 N N . ILE A 1 82 ? -0.835 1.894 -17.557 1.00 83.31 82 ILE A N 1
ATOM 659 C CA . ILE A 1 82 ? -1.311 0.775 -16.742 1.00 83.31 82 ILE A CA 1
ATOM 660 C C . ILE A 1 82 ? -2.587 1.199 -16.023 1.00 83.31 82 ILE A C 1
ATOM 662 O O . ILE A 1 82 ? -2.558 1.695 -14.903 1.00 83.31 82 ILE A O 1
ATOM 666 N N . GLU A 1 83 ? -3.733 1.039 -16.689 1.00 86.62 83 GLU A N 1
ATOM 667 C CA . GLU A 1 83 ? -5.023 1.430 -16.105 1.00 86.62 83 GLU A CA 1
ATOM 668 C C . GLU A 1 83 ? -5.488 0.487 -14.987 1.00 86.62 83 GLU A C 1
ATOM 670 O O . GLU A 1 83 ? -6.269 0.906 -14.128 1.00 86.62 83 GLU A O 1
ATOM 675 N N . LYS A 1 84 ? -5.001 -0.760 -15.006 1.00 85.88 84 LYS A N 1
ATOM 676 C CA . LYS A 1 84 ? -5.273 -1.827 -14.036 1.00 85.88 84 LYS A CA 1
ATOM 677 C C . LYS A 1 84 ? -3.969 -2.413 -13.527 1.00 85.88 84 LYS A C 1
ATOM 679 O O . LYS A 1 84 ? -3.017 -2.499 -14.296 1.00 85.88 84 LYS A O 1
ATOM 684 N N . PHE A 1 85 ? -3.947 -2.844 -12.273 1.00 87.56 85 PHE A N 1
ATOM 685 C CA . PHE A 1 85 ? -2.767 -3.459 -11.684 1.00 87.56 85 PHE A CA 1
ATOM 686 C C . PHE A 1 85 ? -2.342 -4.704 -12.497 1.00 87.56 85 PHE A C 1
ATOM 688 O O . PHE A 1 85 ? -3.217 -5.461 -12.930 1.00 87.56 85 PHE A O 1
ATOM 695 N N . PRO A 1 86 ? -1.041 -4.915 -12.777 1.00 83.06 86 PRO A N 1
ATOM 696 C CA . PRO A 1 86 ? -0.603 -6.090 -13.524 1.00 83.06 86 PRO A CA 1
ATOM 697 C C . PRO A 1 86 ? -0.852 -7.376 -12.722 1.00 83.06 86 PRO A C 1
ATOM 699 O O . PRO A 1 86 ? -0.351 -7.530 -11.613 1.00 83.06 86 PRO A O 1
ATOM 702 N N . THR A 1 87 ? -1.622 -8.301 -13.289 1.00 77.44 87 THR A N 1
ATOM 703 C CA . THR A 1 87 ? -1.922 -9.611 -12.686 1.00 77.44 87 THR A CA 1
ATOM 704 C C . THR A 1 87 ? -0.787 -10.608 -12.918 1.00 77.44 87 THR A C 1
ATOM 706 O O . THR A 1 87 ? -0.078 -10.486 -13.919 1.00 77.44 87 THR A O 1
ATOM 709 N N . ASN A 1 88 ? -0.689 -11.651 -12.086 1.00 75.12 88 ASN A N 1
ATOM 710 C CA . ASN A 1 88 ? 0.299 -12.738 -12.186 1.00 75.12 88 ASN A CA 1
ATOM 711 C C . ASN A 1 88 ? 1.754 -12.292 -11.969 1.00 75.12 88 ASN A C 1
ATOM 713 O O . ASN A 1 88 ? 2.686 -12.964 -12.413 1.00 75.12 88 ASN A O 1
ATOM 717 N N . LEU A 1 89 ? 1.957 -11.151 -11.312 1.00 79.12 89 LEU A N 1
ATOM 718 C CA . LEU A 1 89 ? 3.286 -10.667 -10.949 1.00 79.12 89 LEU A CA 1
ATOM 719 C C . LEU A 1 89 ? 3.975 -11.609 -9.956 1.00 79.12 89 LEU A C 1
ATOM 721 O O . LEU A 1 89 ? 5.186 -11.768 -10.028 1.00 79.12 89 LEU A O 1
ATOM 725 N N . GLU A 1 90 ? 3.211 -12.265 -9.088 1.00 82.06 90 GLU A N 1
ATOM 726 C CA . GLU A 1 90 ? 3.657 -13.261 -8.112 1.00 82.06 90 GLU A CA 1
ATOM 727 C C . GLU A 1 90 ? 4.274 -14.511 -8.754 1.00 82.06 90 GLU A C 1
ATOM 729 O O . GLU A 1 90 ? 5.152 -15.126 -8.162 1.00 82.06 90 GLU A O 1
ATOM 734 N N . ASN A 1 91 ? 3.883 -14.843 -9.990 1.00 78.00 91 ASN A N 1
ATOM 735 C CA . ASN A 1 91 ? 4.473 -15.958 -10.742 1.00 78.00 91 ASN A CA 1
ATOM 736 C C . ASN A 1 91 ? 5.837 -15.599 -11.348 1.00 78.00 91 ASN A C 1
ATOM 738 O O . ASN A 1 91 ? 6.545 -16.471 -11.843 1.00 78.00 91 ASN A O 1
ATOM 742 N N . ILE A 1 92 ? 6.167 -14.307 -11.388 1.00 76.62 92 ILE A N 1
ATOM 743 C CA . ILE A 1 92 ? 7.440 -13.802 -11.901 1.00 76.62 92 ILE A CA 1
ATOM 744 C C . ILE A 1 92 ? 8.338 -13.437 -10.721 1.00 76.62 92 ILE A C 1
ATOM 746 O O . ILE A 1 92 ? 9.495 -13.828 -10.702 1.00 76.62 92 ILE A O 1
ATOM 750 N N . PHE A 1 93 ? 7.806 -12.699 -9.747 1.00 82.19 93 PHE A N 1
ATOM 751 C CA . PHE A 1 93 ? 8.517 -12.183 -8.585 1.00 82.19 93 PHE A CA 1
ATOM 752 C C . PHE A 1 93 ? 7.849 -12.683 -7.302 1.00 82.19 93 PHE A C 1
ATOM 754 O O . PHE A 1 93 ? 6.892 -12.087 -6.804 1.00 82.19 93 PHE A O 1
ATOM 761 N N . GLU A 1 94 ? 8.378 -13.771 -6.754 1.00 79.00 94 GLU A N 1
ATOM 762 C CA . GLU A 1 94 ? 7.772 -14.470 -5.614 1.00 79.00 94 GLU A CA 1
ATOM 763 C C . GLU A 1 94 ? 7.886 -13.684 -4.294 1.00 79.00 94 GLU A C 1
ATOM 765 O O . GLU A 1 94 ? 7.043 -13.815 -3.412 1.00 79.00 94 GLU A O 1
ATOM 770 N N . ASN A 1 95 ? 8.909 -12.829 -4.160 1.00 83.81 95 ASN A N 1
ATOM 771 C CA . ASN A 1 95 ? 9.316 -12.231 -2.882 1.00 83.81 95 ASN A CA 1
ATOM 772 C C . ASN A 1 95 ? 9.305 -10.692 -2.895 1.00 83.81 95 ASN A C 1
ATOM 774 O O . ASN A 1 95 ? 10.206 -10.041 -2.349 1.00 83.81 95 ASN A O 1
ATOM 778 N N . LEU A 1 96 ? 8.309 -10.081 -3.547 1.00 90.50 96 LEU A N 1
ATOM 779 C CA . LEU A 1 96 ? 8.220 -8.621 -3.622 1.00 90.50 96 LEU A CA 1
ATOM 780 C C . LEU A 1 96 ? 7.964 -7.990 -2.248 1.00 90.50 96 LEU A C 1
ATOM 782 O O . LEU A 1 96 ? 6.921 -8.182 -1.628 1.00 90.50 96 LEU A O 1
ATOM 786 N N . ILE A 1 97 ? 8.898 -7.136 -1.830 1.00 93.31 97 ILE A N 1
ATOM 787 C CA . ILE A 1 97 ? 8.771 -6.275 -0.647 1.00 93.31 97 ILE A CA 1
ATOM 788 C C . ILE A 1 97 ? 8.471 -4.821 -1.028 1.00 93.31 97 ILE A C 1
ATOM 790 O O . ILE A 1 97 ? 8.046 -4.039 -0.178 1.00 93.31 97 ILE A O 1
ATOM 794 N N . ALA A 1 98 ? 8.704 -4.434 -2.286 1.00 93.00 98 ALA A N 1
ATOM 795 C CA . ALA A 1 98 ? 8.499 -3.075 -2.769 1.00 93.00 98 ALA A CA 1
ATOM 796 C C . ALA A 1 98 ? 7.832 -3.045 -4.150 1.00 93.00 98 ALA A C 1
ATOM 798 O O . ALA A 1 98 ? 8.354 -3.576 -5.128 1.00 93.00 98 ALA A O 1
ATOM 799 N N . ILE A 1 99 ? 6.702 -2.352 -4.253 1.00 93.38 99 ILE A N 1
ATOM 800 C CA . ILE A 1 99 ? 5.986 -2.149 -5.514 1.00 93.38 99 ILE A CA 1
ATOM 801 C C . ILE A 1 99 ? 5.837 -0.655 -5.747 1.00 93.38 99 ILE A C 1
ATOM 803 O O . ILE A 1 99 ? 5.321 0.082 -4.905 1.00 93.38 99 ILE A O 1
ATOM 807 N N . LYS A 1 100 ? 6.291 -0.200 -6.910 1.00 91.81 100 LYS A N 1
ATOM 808 C CA . LYS A 1 100 ? 6.251 1.199 -7.312 1.00 91.81 100 LYS A CA 1
ATOM 809 C C . LYS A 1 100 ? 5.656 1.306 -8.705 1.00 91.81 100 LYS A C 1
ATOM 811 O O . LYS A 1 100 ? 6.267 0.876 -9.673 1.00 91.81 100 LYS A O 1
ATOM 816 N N . ILE A 1 101 ? 4.478 1.907 -8.810 1.00 91.88 101 ILE A N 1
ATOM 817 C CA . ILE A 1 101 ? 3.775 2.151 -10.071 1.00 91.88 101 ILE A CA 1
ATOM 818 C C . ILE A 1 101 ? 3.424 3.631 -10.097 1.00 91.88 101 ILE A C 1
ATOM 820 O O . ILE A 1 101 ? 2.468 4.059 -9.458 1.00 91.88 101 ILE A O 1
ATOM 824 N N . ARG A 1 102 ? 4.205 4.441 -10.808 1.00 91.31 102 ARG A N 1
ATOM 825 C CA 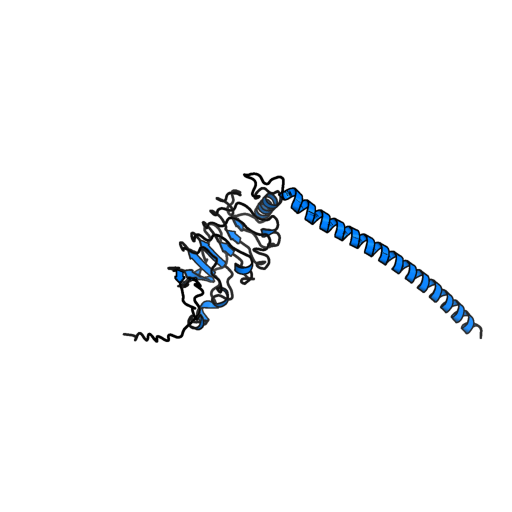. ARG A 1 102 ? 4.052 5.899 -10.825 1.00 91.31 102 ARG A CA 1
ATOM 826 C C . ARG A 1 102 ? 3.643 6.413 -12.191 1.00 91.31 102 ARG A C 1
ATOM 828 O O . ARG A 1 102 ? 3.969 5.807 -13.208 1.00 91.31 102 ARG A O 1
ATOM 835 N N . HIS A 1 103 ? 2.933 7.540 -12.213 1.00 92.44 103 HIS A N 1
ATOM 836 C CA . HIS A 1 103 ? 2.561 8.241 -13.450 1.00 92.44 103 HIS A CA 1
ATOM 837 C C . HIS A 1 103 ? 1.925 7.320 -14.508 1.00 92.44 103 HIS A C 1
ATOM 839 O O . HIS A 1 103 ? 2.183 7.486 -15.697 1.00 92.44 103 HIS A O 1
ATOM 845 N N . SER A 1 104 ? 1.136 6.324 -14.080 1.00 90.00 104 SER A N 1
ATOM 846 C CA . SER A 1 104 ? 0.769 5.187 -14.932 1.00 90.00 104 SER A CA 1
ATOM 847 C C . SER A 1 104 ? -0.720 5.090 -15.276 1.00 90.00 104 SER A C 1
ATOM 849 O O . SER A 1 104 ? -1.154 4.115 -15.873 1.00 90.00 104 SER A O 1
ATOM 851 N N . ASN A 1 105 ? -1.523 6.101 -14.928 1.00 91.88 105 ASN A N 1
ATOM 852 C CA . ASN A 1 105 ? -2.982 6.128 -15.122 1.00 91.88 105 ASN A CA 1
ATOM 853 C C . ASN A 1 105 ? -3.773 5.026 -14.393 1.00 91.88 105 ASN A C 1
ATOM 855 O O . ASN A 1 105 ? -4.949 4.844 -14.713 1.00 91.88 105 ASN A O 1
ATOM 859 N N . LEU A 1 106 ? -3.186 4.361 -13.393 1.00 92.75 106 LEU A N 1
ATOM 860 C CA . LEU A 1 106 ? -3.858 3.321 -12.610 1.00 92.75 106 LEU A CA 1
ATOM 861 C C . LEU A 1 106 ? -5.142 3.870 -11.977 1.00 92.75 106 LEU A C 1
ATOM 863 O O . LEU A 1 106 ? -5.110 4.878 -11.267 1.00 92.75 106 LEU A O 1
ATOM 867 N N . LYS A 1 107 ? -6.286 3.256 -12.290 1.00 92.75 107 LYS A N 1
ATOM 868 C CA . LYS A 1 107 ? -7.614 3.758 -11.890 1.00 92.75 107 LYS A CA 1
ATOM 869 C C . LYS A 1 107 ? -8.103 3.142 -10.587 1.00 92.75 107 LYS A C 1
ATOM 871 O O . LYS A 1 107 ? -8.834 3.789 -9.839 1.00 92.75 107 LYS A O 1
ATOM 876 N N . GLU A 1 108 ? -7.706 1.906 -10.332 1.00 91.12 108 GLU A N 1
ATOM 877 C CA . GLU A 1 108 ? -8.140 1.124 -9.186 1.00 91.12 108 GLU A CA 1
ATOM 878 C C . GLU A 1 108 ? -7.023 0.209 -8.700 1.00 91.12 108 GLU A C 1
ATOM 880 O O . GLU A 1 108 ? -6.119 -0.148 -9.455 1.00 91.12 108 GLU A O 1
ATOM 885 N N . ILE A 1 109 ? -7.115 -0.141 -7.425 1.00 94.62 109 ILE A N 1
ATOM 886 C CA . ILE A 1 109 ? -6.344 -1.196 -6.792 1.00 94.62 109 ILE A CA 1
ATOM 887 C C . ILE A 1 109 ? -7.275 -1.896 -5.805 1.00 94.62 109 ILE A C 1
ATOM 889 O O . ILE A 1 109 ? -8.058 -1.238 -5.111 1.00 94.62 109 ILE A O 1
ATOM 893 N N . ASN A 1 110 ? -7.250 -3.220 -5.797 1.00 93.62 110 ASN A N 1
ATOM 894 C CA . ASN A 1 110 ? -8.165 -4.054 -5.034 1.00 93.62 110 ASN A CA 1
ATOM 895 C C . ASN A 1 110 ? -7.396 -5.068 -4.182 1.00 93.62 110 ASN A C 1
ATOM 897 O O . ASN A 1 110 ? -6.210 -5.303 -4.384 1.00 93.62 110 ASN A O 1
ATOM 901 N N . TYR A 1 111 ? -8.104 -5.694 -3.243 1.00 95.00 111 TYR A N 1
ATOM 902 C CA . TYR A 1 111 ? -7.563 -6.738 -2.373 1.00 95.00 111 TYR A CA 1
ATOM 903 C C . TYR A 1 111 ? -6.831 -7.851 -3.149 1.00 95.00 111 TYR A C 1
ATOM 905 O O . TYR A 1 111 ? -5.710 -8.214 -2.800 1.00 95.00 111 TYR A O 1
ATOM 913 N N . ASP A 1 112 ? -7.420 -8.340 -4.245 1.00 91.38 112 ASP A N 1
ATOM 914 C CA . ASP A 1 112 ? -6.832 -9.417 -5.053 1.00 91.38 112 ASP A CA 1
ATOM 915 C C . ASP A 1 112 ? -5.498 -9.038 -5.713 1.00 91.38 112 ASP A C 1
ATOM 917 O O . ASP A 1 112 ? -4.679 -9.922 -5.944 1.00 91.38 112 ASP A O 1
ATOM 921 N N . ASP A 1 113 ? -5.261 -7.745 -5.962 1.00 91.88 113 ASP A N 1
ATOM 922 C CA . ASP A 1 113 ? -4.029 -7.251 -6.586 1.00 91.88 113 ASP A CA 1
ATOM 923 C C . ASP A 1 113 ? -2.830 -7.314 -5.626 1.00 91.88 113 ASP A C 1
ATOM 925 O O . ASP A 1 113 ? -1.686 -7.429 -6.062 1.00 91.88 113 ASP A O 1
ATOM 929 N N . LEU A 1 114 ? -3.080 -7.209 -4.313 1.00 95.25 114 LEU A N 1
ATOM 930 C CA . LEU A 1 114 ? -2.032 -7.084 -3.296 1.00 95.25 114 LEU A CA 1
ATOM 931 C C . LEU A 1 114 ? -1.929 -8.277 -2.349 1.00 95.25 114 LEU A C 1
ATOM 933 O O . LEU A 1 114 ? -0.851 -8.497 -1.795 1.00 95.25 114 LEU A O 1
ATOM 937 N N . LYS A 1 115 ? -2.995 -9.068 -2.164 1.00 94.06 115 LYS A N 1
ATOM 938 C CA . LYS A 1 115 ? -2.996 -10.213 -1.232 1.00 94.06 115 LYS A CA 1
ATOM 939 C C . LYS A 1 115 ? -1.911 -11.252 -1.532 1.00 94.06 115 LYS A C 1
ATOM 941 O O . LYS A 1 115 ? -1.483 -11.975 -0.642 1.00 94.06 115 LYS A O 1
ATOM 946 N N . VAL A 1 116 ? -1.467 -11.315 -2.787 1.00 92.12 116 VAL A N 1
ATOM 947 C CA . VAL A 1 116 ? -0.422 -12.231 -3.259 1.00 92.12 116 VAL A CA 1
ATOM 948 C C . VAL A 1 116 ? 0.992 -11.813 -2.825 1.00 92.12 116 VAL A C 1
ATOM 950 O O . VAL A 1 116 ? 1.923 -12.590 -2.994 1.00 92.12 116 VAL A O 1
ATOM 953 N N . PHE A 1 117 ? 1.162 -10.628 -2.218 1.00 94.50 117 PHE A N 1
ATOM 954 C CA . PHE A 1 117 ? 2.444 -10.112 -1.714 1.00 94.50 117 PHE A CA 1
ATOM 955 C C . PHE A 1 117 ? 2.417 -9.922 -0.184 1.00 94.50 117 PHE A C 1
ATOM 957 O O . PHE A 1 117 ? 2.377 -8.787 0.307 1.00 94.50 117 PHE A O 1
ATOM 964 N N . PRO A 1 118 ? 2.428 -11.005 0.613 1.00 94.81 118 PRO 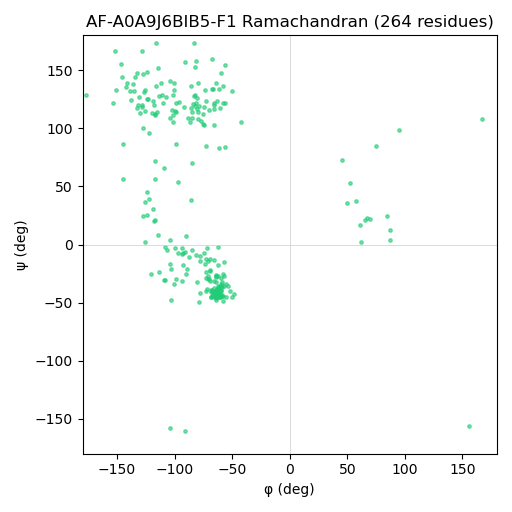A N 1
ATOM 965 C CA . PRO A 1 118 ? 2.304 -10.914 2.073 1.00 94.81 118 PRO A CA 1
ATOM 966 C C . PRO A 1 118 ? 3.481 -10.179 2.741 1.00 94.81 118 PRO A C 1
ATOM 968 O O . PRO A 1 118 ? 3.307 -9.547 3.786 1.00 94.81 118 PRO A O 1
ATOM 971 N N . ASP A 1 119 ? 4.660 -10.201 2.113 1.00 94.88 119 ASP A N 1
ATOM 972 C CA . ASP A 1 119 ? 5.881 -9.544 2.599 1.00 94.88 119 ASP A CA 1
ATOM 973 C C . ASP A 1 119 ? 6.048 -8.095 2.113 1.00 94.88 119 ASP A C 1
ATOM 975 O O . ASP A 1 119 ? 7.078 -7.460 2.362 1.00 94.88 119 ASP A O 1
ATOM 979 N N . LEU A 1 120 ? 5.027 -7.541 1.449 1.00 95.44 120 LEU A N 1
ATOM 980 C CA . LEU A 1 120 ? 5.050 -6.177 0.936 1.00 95.44 120 LEU A CA 1
ATOM 981 C C . LEU A 1 120 ? 5.239 -5.163 2.074 1.00 95.44 120 LEU A C 1
ATOM 983 O O . LEU A 1 120 ? 4.389 -5.013 2.953 1.00 95.44 120 LEU A O 1
ATOM 987 N N . LYS A 1 121 ? 6.345 -4.419 2.020 1.00 94.56 121 LYS A N 1
ATOM 988 C CA . LYS A 1 121 ? 6.688 -3.349 2.965 1.00 94.56 121 LYS A CA 1
ATOM 989 C C . LYS A 1 121 ? 6.396 -1.958 2.421 1.00 94.56 121 LYS A C 1
ATOM 991 O O . LYS A 1 121 ? 6.036 -1.062 3.186 1.00 94.56 121 LYS A O 1
ATOM 996 N N . TYR A 1 122 ? 6.564 -1.767 1.114 1.00 93.50 122 TYR A N 1
ATOM 997 C CA . TYR A 1 122 ? 6.527 -0.449 0.489 1.00 93.50 122 TYR A CA 1
ATOM 998 C C . TYR A 1 122 ? 5.645 -0.462 -0.762 1.00 93.50 122 TYR A C 1
ATOM 1000 O O . TYR A 1 122 ? 5.972 -1.124 -1.745 1.00 93.50 122 TYR A O 1
ATOM 1008 N N . LEU A 1 123 ? 4.565 0.325 -0.754 1.00 94.81 123 LEU A N 1
ATOM 1009 C CA . LEU A 1 123 ? 3.694 0.531 -1.918 1.00 94.81 123 LEU A CA 1
ATOM 1010 C C . LEU A 1 123 ? 3.622 2.000 -2.363 1.00 94.81 123 LEU A C 1
ATOM 1012 O O . LEU A 1 123 ? 3.051 2.835 -1.663 1.00 94.81 123 LEU A O 1
ATOM 1016 N N . ASP A 1 124 ? 4.145 2.312 -3.549 1.00 93.62 124 ASP A N 1
ATOM 1017 C CA . A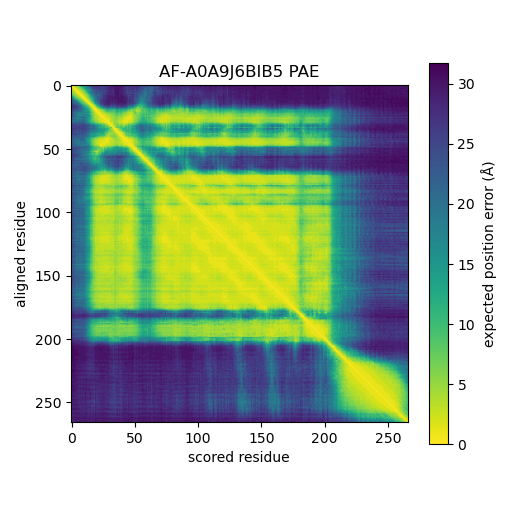SP A 1 124 ? 4.130 3.662 -4.122 1.00 93.62 124 ASP A CA 1
ATOM 1018 C C . ASP A 1 124 ? 3.296 3.735 -5.397 1.00 93.62 124 ASP A C 1
ATOM 1020 O O . ASP A 1 124 ? 3.655 3.180 -6.434 1.00 93.62 124 ASP A O 1
ATOM 1024 N N . LEU A 1 125 ? 2.205 4.487 -5.320 1.00 94.62 125 LEU A N 1
ATOM 1025 C CA . LEU A 1 125 ? 1.239 4.720 -6.382 1.00 94.62 125 LEU A CA 1
ATOM 1026 C C . LEU A 1 125 ? 1.166 6.209 -6.760 1.00 94.62 125 LEU A C 1
ATOM 1028 O O . LEU A 1 125 ? 0.099 6.693 -7.150 1.00 94.62 125 LEU A O 1
ATOM 1032 N N . LEU A 1 126 ? 2.272 6.954 -6.625 1.00 92.38 126 LEU A N 1
ATOM 1033 C CA . LEU A 1 126 ? 2.358 8.390 -6.919 1.00 92.38 126 LEU A CA 1
ATOM 1034 C C . LEU A 1 126 ? 1.802 8.744 -8.307 1.00 92.38 126 LEU A C 1
ATOM 1036 O O . LEU A 1 126 ? 2.197 8.171 -9.323 1.00 92.38 126 LEU A O 1
ATOM 1040 N N . LYS A 1 127 ? 0.953 9.778 -8.347 1.00 93.75 127 LYS A N 1
ATOM 1041 C CA . LYS A 1 127 ? 0.369 10.351 -9.570 1.00 93.75 127 LYS A CA 1
ATOM 1042 C C . LYS A 1 127 ? -0.301 9.317 -10.476 1.00 93.75 127 LYS A C 1
ATOM 1044 O O . LYS A 1 127 ? -0.033 9.248 -11.675 1.00 93.75 127 LYS A O 1
ATOM 1049 N N . ASN A 1 128 ? -1.205 8.537 -9.899 1.00 95.62 128 ASN A N 1
ATOM 1050 C CA . ASN A 1 128 ? -2.166 7.740 -10.653 1.00 95.62 128 ASN A CA 1
ATOM 1051 C C . ASN A 1 128 ? -3.560 8.394 -10.605 1.00 95.62 128 ASN A C 1
ATOM 1053 O O . ASN A 1 128 ? -3.688 9.609 -10.451 1.00 95.62 128 ASN A O 1
ATOM 1057 N N . ARG A 1 129 ? -4.625 7.621 -10.832 1.00 95.81 129 ARG A N 1
ATOM 1058 C CA . ARG A 1 129 ? -6.012 8.104 -10.914 1.00 95.81 129 ARG A CA 1
ATOM 1059 C C . ARG A 1 129 ? -6.933 7.385 -9.926 1.00 95.81 129 ARG A C 1
ATOM 1061 O O . ARG A 1 129 ? -8.138 7.329 -10.163 1.00 95.81 129 ARG A O 1
ATOM 1068 N N . ILE A 1 130 ? -6.375 6.858 -8.837 1.00 95.50 130 ILE A N 1
ATOM 1069 C CA . ILE A 1 130 ? -7.113 6.093 -7.829 1.00 95.50 130 ILE A CA 1
ATOM 1070 C C . ILE A 1 130 ? -8.081 7.018 -7.093 1.00 95.50 130 ILE A C 1
ATOM 1072 O O . ILE A 1 130 ? -7.703 8.120 -6.691 1.00 95.50 130 ILE A O 1
ATOM 1076 N N . LYS A 1 131 ? -9.327 6.561 -6.930 1.00 90.75 131 LYS A N 1
ATOM 1077 C CA . LYS A 1 131 ? -10.407 7.327 -6.288 1.00 90.75 131 LYS A CA 1
ATOM 1078 C C . LYS A 1 131 ? -10.836 6.811 -4.923 1.00 90.75 131 LYS A C 1
ATOM 1080 O O . LYS A 1 131 ? -11.307 7.592 -4.100 1.00 90.75 131 LYS A O 1
ATOM 1085 N N . VAL A 1 132 ? -10.727 5.506 -4.705 1.00 88.00 132 VAL A N 1
ATOM 1086 C CA . VAL A 1 132 ? -11.290 4.839 -3.533 1.00 88.00 132 VAL A CA 1
ATOM 1087 C C . VAL A 1 132 ? -10.268 3.873 -2.963 1.00 88.00 132 VAL A C 1
ATOM 1089 O O . VAL A 1 132 ? -9.719 3.069 -3.713 1.00 88.00 132 VAL A O 1
ATOM 1092 N N . LEU A 1 133 ? -10.069 3.927 -1.648 1.00 92.44 133 LEU A N 1
ATOM 1093 C CA . LEU A 1 133 ? -9.397 2.875 -0.890 1.00 92.44 133 LEU A CA 1
ATOM 1094 C C . LEU A 1 133 ? -10.435 2.166 -0.017 1.00 92.44 133 LEU A C 1
ATOM 1096 O O . LEU A 1 133 ? -11.145 2.806 0.761 1.00 92.44 133 LEU A O 1
ATOM 1100 N N . LYS A 1 134 ? -10.567 0.854 -0.218 1.00 87.00 134 LYS A N 1
ATOM 1101 C CA . LYS A 1 134 ? -11.546 0.005 0.469 1.00 87.00 134 LYS A CA 1
ATOM 1102 C C . LYS A 1 134 ? -10.948 -0.572 1.753 1.00 87.00 134 LYS A C 1
ATOM 1104 O O . LYS A 1 134 ? -9.736 -0.748 1.845 1.00 87.00 134 LYS A O 1
ATOM 1109 N N . ALA A 1 135 ? -11.819 -0.942 2.693 1.00 84.94 135 ALA A N 1
ATOM 1110 C CA . ALA A 1 135 ? -11.440 -1.535 3.977 1.00 84.94 135 ALA A CA 1
ATOM 1111 C C . ALA A 1 135 ? -10.564 -2.791 3.846 1.00 84.94 135 ALA A C 1
ATOM 1113 O O . ALA A 1 135 ? -9.718 -3.048 4.695 1.00 84.94 135 ALA A O 1
ATOM 1114 N N . ASP A 1 136 ? -10.796 -3.582 2.800 1.00 90.62 136 ASP A N 1
ATOM 1115 C CA . ASP A 1 136 ? -10.174 -4.886 2.584 1.00 90.62 136 ASP A CA 1
ATOM 1116 C C . ASP A 1 136 ? -8.831 -4.824 1.847 1.00 90.62 136 ASP A C 1
ATOM 1118 O O . ASP A 1 136 ? -8.111 -5.818 1.814 1.00 90.62 136 ASP A O 1
ATOM 1122 N N . LEU A 1 137 ? -8.468 -3.666 1.288 1.00 95.62 137 LEU A N 1
ATOM 1123 C CA . LEU A 1 137 ? -7.358 -3.523 0.344 1.00 95.62 137 LEU A CA 1
ATOM 1124 C C . LEU A 1 137 ? -6.019 -4.076 0.860 1.00 95.62 137 LEU A C 1
ATOM 1126 O O . LEU A 1 137 ? -5.257 -4.627 0.074 1.00 95.62 137 LEU A O 1
ATOM 1130 N N . PHE A 1 138 ? -5.740 -3.939 2.158 1.00 97.38 138 PHE A N 1
ATOM 1131 C CA . PHE A 1 138 ? -4.448 -4.295 2.759 1.00 97.38 138 PHE A CA 1
ATOM 1132 C C . PHE A 1 138 ? -4.533 -5.404 3.819 1.00 97.38 138 PHE A C 1
ATOM 1134 O O . PHE A 1 138 ? -3.639 -5.505 4.660 1.00 97.38 138 PHE A O 1
ATOM 1141 N N . LEU A 1 139 ? -5.598 -6.217 3.831 1.00 94.94 139 LEU A N 1
ATOM 1142 C CA . LEU A 1 139 ? -5.826 -7.202 4.903 1.00 94.94 139 LEU A CA 1
ATOM 1143 C C . LEU A 1 139 ? -4.676 -8.206 5.083 1.00 94.94 139 LEU A C 1
ATOM 1145 O O . LEU A 1 139 ? -4.364 -8.552 6.222 1.00 94.94 139 LEU A O 1
ATOM 1149 N N . ASP A 1 140 ? -4.025 -8.616 3.991 1.00 96.06 140 ASP A N 1
ATOM 1150 C CA . ASP A 1 140 ? -2.933 -9.601 4.017 1.00 96.06 140 ASP A CA 1
ATOM 1151 C C . ASP A 1 140 ? -1.529 -8.972 3.957 1.00 96.06 140 ASP A C 1
ATOM 1153 O O . ASP A 1 140 ? -0.525 -9.668 4.096 1.00 96.06 140 ASP A O 1
AT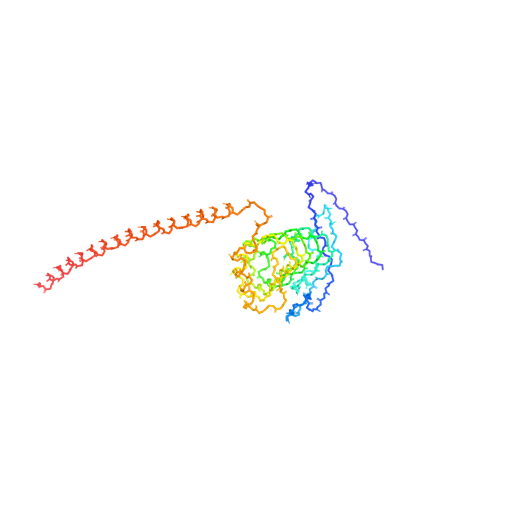OM 1157 N N . ASN A 1 141 ? -1.418 -7.646 3.828 1.00 97.00 141 ASN A N 1
ATOM 1158 C CA . ASN A 1 141 ? -0.132 -6.945 3.708 1.00 97.00 141 ASN A CA 1
ATOM 1159 C C . ASN A 1 141 ? 0.339 -6.381 5.060 1.00 97.00 141 ASN A C 1
ATOM 1161 O O . ASN A 1 141 ? 0.644 -5.196 5.209 1.00 97.00 141 ASN A O 1
ATOM 1165 N N . LEU A 1 142 ? 0.403 -7.241 6.080 1.00 96.62 142 LEU A N 1
ATOM 1166 C CA . LEU A 1 142 ? 0.696 -6.851 7.469 1.00 96.62 142 LEU A CA 1
ATOM 1167 C C . LEU A 1 142 ? 2.118 -6.297 7.679 1.00 96.62 142 LEU A C 1
ATOM 1169 O O . LEU A 1 142 ? 2.415 -5.726 8.735 1.00 96.62 142 LEU A O 1
ATOM 1173 N N . GLN A 1 143 ? 3.000 -6.481 6.693 1.00 96.56 143 GLN A N 1
ATOM 1174 C CA . GLN A 1 143 ? 4.369 -5.972 6.703 1.00 96.56 143 GLN A CA 1
ATOM 1175 C C . GLN A 1 143 ? 4.487 -4.526 6.209 1.00 96.56 143 GLN A C 1
ATOM 1177 O O . GLN A 1 143 ? 5.578 -3.972 6.311 1.00 96.56 143 GLN A O 1
ATOM 1182 N N . LEU A 1 144 ? 3.403 -3.898 5.730 1.00 95.38 144 LEU A N 1
ATOM 1183 C CA . LEU A 1 144 ? 3.454 -2.541 5.184 1.00 95.38 144 LEU A CA 1
ATOM 1184 C C . LEU A 1 144 ? 3.992 -1.534 6.207 1.00 95.38 144 LEU A C 1
ATOM 1186 O O . LEU A 1 144 ? 3.433 -1.324 7.285 1.00 95.38 144 LEU A O 1
ATOM 1190 N N . GLU A 1 145 ? 5.080 -0.877 5.820 1.00 92.81 145 GLU A N 1
ATOM 1191 C CA . GLU A 1 145 ? 5.750 0.190 6.559 1.00 92.81 145 GLU A CA 1
ATOM 1192 C C . GLU A 1 145 ? 5.534 1.552 5.893 1.00 92.81 145 GLU A C 1
ATOM 1194 O O . GLU A 1 145 ? 5.474 2.577 6.580 1.00 92.81 145 GLU A O 1
ATOM 1199 N N . GLY A 1 146 ? 5.390 1.577 4.565 1.00 90.50 146 GLY A N 1
ATOM 1200 C CA . GLY A 1 146 ? 5.184 2.796 3.793 1.00 90.50 146 GLY A CA 1
ATOM 1201 C C . GLY A 1 146 ? 4.146 2.634 2.690 1.00 90.50 146 GLY A C 1
ATOM 1202 O O . GLY A 1 146 ? 4.216 1.703 1.889 1.00 90.50 146 GLY A O 1
ATOM 1203 N N . ILE A 1 147 ? 3.213 3.582 2.619 1.00 93.12 147 ILE A N 1
ATOM 1204 C CA . ILE A 1 147 ? 2.202 3.695 1.566 1.00 93.12 147 ILE A CA 1
ATOM 1205 C C . ILE A 1 147 ? 2.239 5.118 1.012 1.00 93.12 147 ILE A C 1
ATOM 1207 O O . ILE A 1 147 ? 2.021 6.091 1.738 1.00 93.12 147 ILE A O 1
ATOM 1211 N N . GLY A 1 148 ? 2.506 5.245 -0.285 1.00 91.00 148 GLY A N 1
ATOM 1212 C CA . GLY A 1 148 ? 2.513 6.523 -0.976 1.00 91.00 148 GLY A CA 1
ATOM 1213 C C . GLY A 1 148 ? 1.446 6.596 -2.052 1.00 91.00 148 GLY A C 1
ATOM 1214 O O . GLY A 1 148 ? 1.567 5.931 -3.070 1.00 91.00 148 GLY A O 1
ATOM 1215 N N . ILE A 1 149 ? 0.414 7.423 -1.871 1.00 91.56 149 ILE A N 1
ATOM 1216 C CA . ILE A 1 149 ? -0.685 7.568 -2.850 1.00 91.56 149 ILE A CA 1
ATOM 1217 C C . ILE A 1 149 ? -0.891 9.049 -3.209 1.00 91.56 149 ILE A C 1
ATOM 1219 O O . ILE A 1 149 ? -1.948 9.492 -3.656 1.00 91.56 149 ILE A O 1
ATOM 1223 N N . GLN A 1 150 ? 0.157 9.853 -3.057 1.00 89.44 150 GLN A N 1
ATOM 1224 C CA . GLN A 1 150 ? 0.130 11.271 -3.396 1.00 89.44 150 GLN A CA 1
ATOM 1225 C C . GLN A 1 150 ? -0.192 11.553 -4.872 1.00 89.44 150 GLN A C 1
ATOM 1227 O O . GLN A 1 150 ? 0.212 10.802 -5.765 1.00 89.44 150 GLN A O 1
ATOM 1232 N N . GLY A 1 151 ? -0.872 12.666 -5.141 1.00 91.19 151 GLY A N 1
ATOM 1233 C CA . GLY A 1 151 ? -1.191 13.092 -6.508 1.00 91.19 151 GLY A CA 1
ATOM 1234 C C . GLY A 1 151 ? -2.217 12.204 -7.216 1.00 91.19 151 GLY A C 1
ATOM 1235 O O . GLY A 1 151 ? -2.228 12.158 -8.444 1.00 91.19 151 GLY A O 1
ATOM 1236 N N . ASN A 1 152 ? -3.025 11.459 -6.460 1.00 93.44 152 ASN A N 1
ATOM 1237 C CA . ASN A 1 152 ? -4.144 10.685 -6.991 1.00 93.44 152 ASN A CA 1
ATOM 1238 C C . ASN A 1 152 ? -5.429 11.532 -6.983 1.00 93.44 152 ASN A C 1
ATOM 1240 O O . ASN A 1 152 ? -5.399 12.761 -6.991 1.00 93.44 152 ASN A O 1
ATOM 1244 N N . ARG A 1 153 ? -6.587 10.874 -7.046 1.00 90.81 153 ARG A N 1
ATOM 1245 C CA . ARG A 1 153 ? -7.910 11.499 -7.046 1.00 90.81 153 ARG A CA 1
ATOM 1246 C C . ARG A 1 153 ? -8.765 10.906 -5.937 1.00 90.81 153 ARG A C 1
ATOM 1248 O O . ARG A 1 153 ? -9.946 10.671 -6.157 1.00 90.81 153 ARG A O 1
ATOM 1255 N N . ILE A 1 154 ? -8.165 10.600 -4.786 1.00 90.94 154 ILE A N 1
ATOM 1256 C CA . ILE A 1 154 ? -8.863 9.903 -3.707 1.00 90.94 154 ILE A CA 1
ATOM 1257 C C . ILE A 1 154 ? -9.976 10.796 -3.163 1.00 90.94 154 ILE A C 1
ATOM 1259 O O . ILE A 1 154 ? -9.708 11.870 -2.628 1.00 90.94 154 ILE A O 1
ATOM 1263 N N . GLU A 1 155 ? -11.207 10.318 -3.319 1.00 85.94 155 GLU A N 1
ATOM 1264 C CA . GLU A 1 155 ? -12.462 10.919 -2.855 1.00 85.94 155 GLU A CA 1
ATOM 1265 C C . GLU A 1 155 ? -12.987 10.211 -1.594 1.00 85.94 155 GLU A C 1
ATOM 1267 O O . GLU A 1 155 ? -13.817 10.755 -0.863 1.00 85.94 155 GLU A O 1
ATOM 1272 N N . TYR A 1 156 ? -12.550 8.970 -1.360 1.00 84.25 156 TYR A N 1
ATOM 1273 C CA . TYR A 1 156 ? -12.993 8.159 -0.235 1.00 84.25 156 TYR A CA 1
ATOM 1274 C C . TYR A 1 156 ? -11.920 7.178 0.221 1.00 84.25 156 TYR A C 1
ATOM 1276 O O . TYR A 1 156 ? -11.351 6.437 -0.584 1.00 84.25 156 TYR A O 1
ATOM 1284 N N . ILE A 1 157 ? -11.707 7.144 1.530 1.00 88.75 157 ILE A N 1
ATOM 1285 C CA . ILE A 1 157 ? -10.946 6.105 2.212 1.00 88.75 157 ILE A CA 1
ATOM 1286 C C . ILE A 1 157 ? -11.873 5.526 3.268 1.00 88.75 157 ILE A C 1
ATOM 1288 O O . ILE A 1 157 ? -12.427 6.264 4.084 1.00 88.75 157 ILE A O 1
ATOM 1292 N N . ASP A 1 158 ? -12.069 4.213 3.235 1.00 86.81 158 ASP A N 1
ATOM 1293 C CA . ASP A 1 158 ? -12.803 3.539 4.297 1.00 86.81 158 ASP A CA 1
ATOM 1294 C C . ASP A 1 158 ? -12.035 3.659 5.625 1.00 86.81 158 ASP A C 1
ATOM 1296 O O . ASP A 1 158 ? -10.811 3.514 5.651 1.00 86.81 158 ASP A O 1
ATOM 1300 N N . GLU A 1 159 ? -12.745 3.905 6.725 1.00 79.19 159 GLU A N 1
ATOM 1301 C CA . GLU A 1 159 ? -12.160 4.094 8.059 1.00 79.19 159 GLU A CA 1
ATOM 1302 C C . GLU A 1 159 ? -11.301 2.906 8.518 1.00 79.19 159 GLU A C 1
ATOM 1304 O O . GLU A 1 159 ? -10.329 3.091 9.245 1.00 79.19 159 GLU A O 1
ATOM 1309 N N . PHE A 1 160 ? -11.584 1.695 8.029 1.00 83.69 160 PHE A N 1
ATOM 1310 C CA . PHE A 1 160 ? -10.839 0.495 8.405 1.00 83.69 160 PHE A CA 1
ATOM 1311 C C . PHE A 1 160 ? -9.650 0.180 7.494 1.00 83.69 160 PHE A C 1
ATOM 1313 O O . PHE A 1 160 ? -8.860 -0.695 7.846 1.00 83.69 160 PHE A O 1
ATOM 1320 N N . THR A 1 161 ? -9.470 0.910 6.385 1.00 88.06 161 THR A N 1
ATOM 1321 C CA . THR A 1 161 ? -8.442 0.650 5.353 1.00 88.06 161 THR A CA 1
ATOM 1322 C C . THR A 1 161 ? -7.042 0.423 5.935 1.00 88.06 161 THR A C 1
ATOM 1324 O O . THR A 1 161 ? -6.325 -0.469 5.494 1.00 88.06 161 THR A O 1
ATOM 1327 N N . PHE A 1 162 ? -6.636 1.218 6.932 1.00 92.50 162 PHE A N 1
ATOM 1328 C CA . PHE A 1 162 ? -5.286 1.165 7.517 1.00 92.50 162 PHE A CA 1
ATOM 1329 C C . PHE A 1 162 ? -5.243 0.572 8.933 1.00 92.50 162 PHE A C 1
ATOM 1331 O O . PHE A 1 162 ? -4.166 0.429 9.510 1.00 92.50 162 PHE A O 1
ATOM 1338 N N . SER A 1 163 ? -6.398 0.214 9.498 1.00 85.75 163 SER A N 1
ATOM 1339 C CA . SER A 1 163 ? -6.568 -0.125 10.922 1.00 85.75 163 SER A CA 1
ATOM 1340 C C . SER A 1 163 ? -5.715 -1.309 11.403 1.00 85.75 163 SER A C 1
ATOM 1342 O O . SER A 1 163 ? -5.312 -1.369 12.566 1.00 85.75 163 SER A O 1
ATOM 1344 N N . HIS A 1 164 ? -5.393 -2.243 10.508 1.00 88.75 164 HIS A N 1
ATOM 1345 C CA . HIS A 1 164 ? -4.621 -3.446 10.826 1.00 88.75 164 HIS A CA 1
ATOM 1346 C C . HIS A 1 164 ? -3.106 -3.289 10.591 1.00 88.75 164 HIS A C 1
ATOM 1348 O O . HIS A 1 164 ? -2.327 -4.152 11.007 1.00 88.75 164 HIS A O 1
ATOM 1354 N N . LEU A 1 165 ? -2.660 -2.181 9.986 1.00 94.81 165 LEU A N 1
ATOM 1355 C CA . LEU A 1 165 ? -1.272 -1.970 9.563 1.00 94.81 165 LEU A CA 1
ATOM 1356 C C . LEU A 1 165 ? -0.389 -1.435 10.700 1.00 94.81 165 LEU A C 1
ATOM 1358 O O . LEU A 1 165 ? 0.089 -0.304 10.691 1.00 94.81 165 LEU A O 1
ATOM 1362 N N . LYS A 1 166 ? -0.121 -2.284 11.696 1.00 92.56 166 LYS A N 1
ATOM 1363 C CA . LYS A 1 166 ? 0.622 -1.928 12.928 1.00 92.56 166 LYS A CA 1
ATOM 1364 C C . LYS A 1 166 ? 2.069 -1.468 12.703 1.00 92.56 166 LYS A C 1
ATOM 1366 O O . LYS A 1 166 ? 2.682 -0.920 13.626 1.00 92.56 166 LYS A O 1
ATOM 1371 N N . LYS A 1 167 ? 2.631 -1.761 11.526 1.00 92.94 167 LYS A N 1
ATOM 1372 C CA . LYS A 1 167 ? 3.995 -1.396 11.122 1.00 92.94 167 LYS A CA 1
ATOM 1373 C C . LYS A 1 167 ? 4.050 -0.128 10.272 1.00 92.94 167 LYS A C 1
ATOM 1375 O O . LYS A 1 167 ? 5.157 0.358 10.046 1.00 92.94 167 LYS A O 1
ATOM 1380 N N . LEU A 1 168 ? 2.902 0.420 9.865 1.00 92.00 168 LEU A N 1
ATOM 1381 C CA . LEU A 1 168 ? 2.833 1.592 9.005 1.00 92.00 168 LEU A CA 1
ATOM 1382 C C . LEU A 1 168 ? 3.446 2.804 9.714 1.00 92.00 168 LEU A C 1
ATOM 1384 O O . LEU A 1 168 ? 3.050 3.180 10.817 1.00 92.00 168 LEU A O 1
ATOM 1388 N N . ARG A 1 169 ? 4.445 3.400 9.070 1.00 87.88 169 ARG A N 1
ATOM 1389 C CA . ARG A 1 169 ? 5.193 4.571 9.550 1.00 87.88 169 ARG A CA 1
ATOM 1390 C C . ARG A 1 169 ? 5.084 5.741 8.592 1.00 87.88 169 ARG A C 1
ATOM 1392 O O . ARG A 1 169 ? 5.202 6.881 9.019 1.00 87.88 169 ARG A O 1
ATOM 1399 N N . PH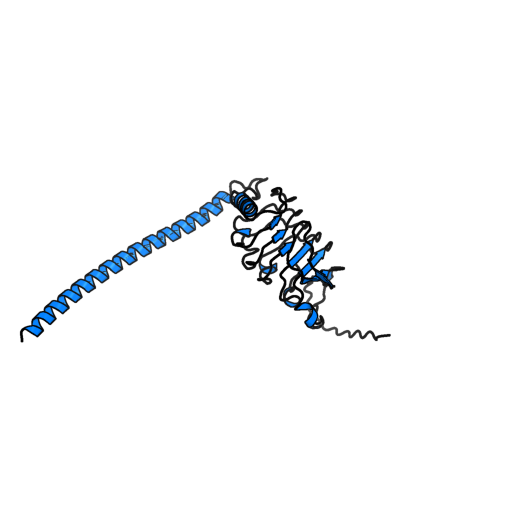E A 1 170 ? 4.843 5.468 7.314 1.00 85.50 170 PHE A N 1
ATOM 1400 C CA . PHE A 1 170 ? 4.777 6.493 6.286 1.00 85.50 170 PHE A CA 1
ATOM 1401 C C . PHE A 1 170 ? 3.482 6.353 5.496 1.00 85.50 170 PHE A C 1
ATOM 1403 O O . PHE A 1 170 ? 3.253 5.338 4.846 1.00 85.50 170 PHE A O 1
ATOM 1410 N N . LEU A 1 171 ? 2.649 7.388 5.540 1.00 88.25 171 LEU A N 1
ATOM 1411 C CA . LEU A 1 171 ? 1.438 7.489 4.737 1.00 88.25 171 LEU A CA 1
ATOM 1412 C C . LEU A 1 171 ? 1.398 8.868 4.086 1.00 88.25 171 LEU A C 1
ATOM 1414 O O . LEU A 1 171 ? 1.397 9.878 4.789 1.00 88.25 171 LEU A O 1
ATOM 1418 N N . THR A 1 172 ? 1.382 8.916 2.755 1.00 84.19 172 THR A N 1
ATOM 1419 C CA . THR A 1 172 ? 1.326 10.177 2.004 1.00 84.19 172 THR A CA 1
ATOM 1420 C C . THR A 1 172 ? 0.052 10.251 1.162 1.00 84.19 172 THR A C 1
ATOM 1422 O O . THR A 1 172 ? -0.205 9.409 0.297 1.00 84.19 172 THR A O 1
ATOM 1425 N N . LEU A 1 173 ? -0.765 11.271 1.441 1.00 85.88 173 LEU A N 1
ATOM 1426 C CA . LEU A 1 173 ? -2.079 11.503 0.826 1.00 85.88 173 LEU A CA 1
ATOM 1427 C C . LEU A 1 173 ? -2.208 12.900 0.204 1.00 85.88 173 LEU A C 1
ATOM 1429 O O . LEU A 1 173 ? -3.264 13.222 -0.336 1.00 85.88 173 LEU A O 1
ATOM 1433 N N . GLN A 1 174 ? -1.155 13.719 0.236 1.00 83.75 174 GLN A N 1
ATOM 1434 C CA . GLN A 1 174 ? -1.164 15.063 -0.339 1.00 83.75 174 GLN A CA 1
ATOM 1435 C C . GLN A 1 174 ? -1.546 15.050 -1.822 1.00 83.75 174 GLN A C 1
ATOM 1437 O O . GLN A 1 174 ? -1.304 14.066 -2.534 1.00 83.75 174 GLN A O 1
ATOM 1442 N N . GLN A 1 175 ? -2.096 16.162 -2.305 1.00 85.31 175 GLN A N 1
ATOM 1443 C CA . GLN A 1 175 ? -2.572 16.301 -3.682 1.00 85.31 175 GLN A CA 1
ATOM 1444 C C . GLN A 1 175 ? -3.638 15.246 -4.051 1.00 85.31 175 GLN A C 1
ATOM 1446 O O . GLN A 1 175 ? -3.634 14.718 -5.161 1.00 85.31 175 GLN A O 1
ATOM 1451 N N . ASN A 1 176 ? -4.526 14.913 -3.109 1.00 85.19 176 ASN A N 1
ATOM 1452 C CA . ASN A 1 176 ? -5.777 14.175 -3.337 1.00 85.19 176 ASN A CA 1
ATOM 1453 C C . ASN A 1 176 ? -6.975 15.067 -2.977 1.00 85.19 176 ASN A C 1
ATOM 1455 O O . ASN A 1 176 ? -6.789 16.139 -2.414 1.00 85.19 176 ASN A O 1
ATOM 1459 N N . PHE A 1 177 ? -8.214 14.636 -3.245 1.00 80.12 177 PHE A N 1
ATOM 1460 C CA . PHE A 1 177 ? -9.384 15.401 -2.785 1.00 80.12 177 PHE A CA 1
ATOM 1461 C C . PHE A 1 177 ? -9.559 15.340 -1.261 1.00 80.12 177 PHE A C 1
ATOM 1463 O O . PHE A 1 177 ? -10.035 16.297 -0.662 1.00 80.12 177 PHE A O 1
ATOM 1470 N N . CYS A 1 178 ? -9.127 14.248 -0.632 1.00 75.31 178 CYS A N 1
ATOM 1471 C CA . CYS A 1 178 ? -9.084 14.080 0.821 1.00 75.31 178 CYS A CA 1
ATOM 1472 C C . CYS A 1 178 ? -7.803 14.633 1.490 1.00 75.31 178 CYS A C 1
ATOM 1474 O O . CYS A 1 178 ? -7.235 13.973 2.359 1.00 75.31 178 CYS A O 1
ATOM 1476 N N . GLU A 1 179 ? -7.262 15.765 1.037 1.00 67.31 179 GLU A N 1
ATOM 1477 C CA . GLU A 1 179 ? -5.896 16.179 1.389 1.00 67.31 179 GLU A CA 1
ATOM 1478 C C . GLU A 1 179 ? -5.647 16.421 2.893 1.00 67.31 179 GLU A C 1
ATOM 1480 O O . GLU A 1 179 ? -6.367 17.152 3.570 1.00 67.31 179 GLU A O 1
ATOM 1485 N N . PHE A 1 180 ? -4.527 15.869 3.372 1.00 65.25 180 PHE A N 1
ATOM 1486 C CA . PHE A 1 180 ? -3.829 16.254 4.597 1.00 65.25 180 PHE A CA 1
ATOM 1487 C C . PHE A 1 180 ? -2.356 16.525 4.201 1.00 65.25 180 PHE A C 1
ATOM 1489 O O . PHE A 1 180 ? -1.772 15.712 3.479 1.00 65.25 180 PHE A O 1
ATOM 1496 N N . GLU A 1 181 ? -1.743 17.648 4.605 1.00 52.62 181 GLU A N 1
ATOM 1497 C CA . GLU A 1 181 ? -0.350 18.001 4.229 1.00 52.62 181 GLU A CA 1
ATOM 1498 C C . GLU A 1 181 ? 0.703 17.172 4.982 1.00 52.62 181 GLU A C 1
ATOM 1500 O O . GLU A 1 181 ? 0.753 17.221 6.215 1.00 52.62 181 GLU A O 1
ATOM 1505 N N . ILE A 1 182 ? 1.535 16.380 4.276 1.00 53.12 182 ILE A N 1
ATOM 1506 C CA . ILE A 1 182 ? 2.354 15.333 4.917 1.00 53.12 182 ILE A CA 1
ATOM 1507 C C . ILE A 1 182 ? 3.660 14.973 4.171 1.00 53.12 182 ILE A C 1
ATOM 1509 O O . ILE A 1 182 ? 3.617 14.457 3.057 1.00 53.12 182 ILE A O 1
ATOM 1513 N N . PHE A 1 183 ? 4.820 15.108 4.838 1.00 52.19 183 PHE A N 1
ATOM 1514 C CA . PHE A 1 183 ? 6.095 14.466 4.457 1.00 52.19 183 PHE A CA 1
ATOM 1515 C C . PHE A 1 183 ? 6.869 13.981 5.700 1.00 52.19 183 PHE A C 1
ATOM 1517 O O . PHE A 1 183 ? 6.910 14.699 6.690 1.00 52.19 183 PHE A O 1
ATOM 1524 N N . GLN A 1 184 ? 7.473 12.781 5.629 1.00 58.91 184 GLN A N 1
ATOM 1525 C CA . GLN A 1 184 ? 8.220 12.096 6.711 1.00 58.91 184 GLN A CA 1
ATOM 1526 C C . GLN A 1 184 ? 7.527 12.121 8.077 1.00 58.91 184 GLN A C 1
ATOM 1528 O O . GLN A 1 184 ? 7.944 12.807 9.005 1.00 58.91 184 GLN A O 1
ATOM 1533 N N . LYS A 1 185 ? 6.464 11.327 8.184 1.00 67.00 185 LYS A N 1
ATOM 1534 C CA . LYS A 1 185 ? 5.666 11.227 9.400 1.00 67.00 185 LYS A CA 1
ATOM 1535 C C . LYS A 1 185 ? 6.337 10.333 10.424 1.00 67.00 185 LYS A C 1
ATOM 1537 O O . LYS A 1 185 ? 6.833 9.253 10.109 1.00 67.00 185 LYS A O 1
ATOM 1542 N N . THR A 1 186 ? 6.287 10.761 11.672 1.00 74.19 186 THR A N 1
ATOM 1543 C CA . THR A 1 186 ? 6.397 9.854 12.807 1.00 74.19 186 THR A CA 1
ATOM 1544 C C . THR A 1 186 ? 5.162 8.955 12.865 1.00 74.19 186 THR A C 1
ATOM 1546 O O . THR A 1 186 ? 4.095 9.291 12.349 1.00 74.19 186 THR A O 1
ATOM 1549 N N . ARG A 1 187 ? 5.274 7.817 13.556 1.00 79.50 187 ARG A N 1
ATOM 1550 C CA . ARG A 1 187 ? 4.129 6.931 13.813 1.00 79.50 187 ARG A CA 1
ATOM 1551 C C . ARG A 1 187 ? 2.931 7.681 14.418 1.00 79.50 187 ARG A C 1
ATOM 1553 O O . ARG A 1 187 ? 1.806 7.433 14.009 1.00 79.50 187 ARG A O 1
ATOM 1560 N N . ILE A 1 188 ? 3.184 8.617 15.335 1.00 76.19 188 ILE A N 1
ATOM 1561 C CA . ILE A 1 188 ? 2.148 9.431 15.993 1.00 76.19 188 ILE A CA 1
ATOM 1562 C C . ILE A 1 188 ? 1.373 10.250 14.962 1.00 76.19 188 ILE A C 1
ATOM 1564 O O . ILE A 1 188 ? 0.148 10.293 14.980 1.00 76.19 188 ILE A O 1
ATOM 1568 N N . GLU A 1 189 ? 2.079 10.882 14.030 1.00 78.88 189 GLU A N 1
ATOM 1569 C CA . GLU A 1 189 ? 1.406 11.667 13.008 1.00 78.88 189 GLU A CA 1
ATOM 1570 C C . GLU A 1 189 ? 0.660 10.781 12.002 1.00 78.88 189 GLU A C 1
ATOM 1572 O O . GLU A 1 189 ? -0.352 11.223 11.474 1.00 78.88 189 GLU A O 1
ATOM 1577 N N . VAL A 1 190 ? 1.108 9.544 11.737 1.00 80.31 190 VAL A N 1
ATOM 1578 C CA . VAL A 1 190 ? 0.315 8.579 10.949 1.00 80.31 190 VAL A CA 1
ATOM 1579 C C . VAL A 1 190 ? -0.977 8.211 11.669 1.00 80.31 190 VAL A C 1
ATOM 1581 O O . VAL A 1 190 ? -2.040 8.223 11.052 1.00 80.31 190 VAL A O 1
ATOM 1584 N N . GLU A 1 191 ? -0.904 7.936 12.969 1.00 84.94 191 GLU A N 1
ATOM 1585 C CA . GLU A 1 191 ? -2.078 7.662 13.803 1.00 84.94 191 GLU A CA 1
ATOM 1586 C C . GLU A 1 191 ? -3.060 8.850 13.787 1.00 84.94 191 GLU A C 1
ATOM 1588 O O . GLU A 1 191 ? -4.269 8.646 13.700 1.00 84.94 191 GLU A O 1
ATOM 1593 N N . GLU A 1 192 ? -2.566 10.094 13.755 1.00 82.00 192 GLU A N 1
ATOM 1594 C CA . GLU A 1 192 ? -3.408 11.289 13.607 1.00 82.00 192 GLU A CA 1
ATOM 1595 C C . GLU A 1 192 ? -4.143 11.339 12.254 1.00 82.00 192 GLU A C 1
ATOM 1597 O O . GLU A 1 192 ? -5.312 11.719 12.200 1.00 82.00 192 GLU A O 1
ATOM 1602 N N . ILE A 1 193 ? -3.496 10.936 11.153 1.00 80.94 193 ILE A N 1
ATOM 1603 C CA . ILE A 1 193 ? -4.153 10.847 9.834 1.00 80.94 193 ILE A CA 1
ATOM 1604 C C . ILE A 1 193 ? -5.256 9.800 9.865 1.00 80.94 193 ILE A C 1
ATOM 1606 O O . ILE A 1 193 ? -6.363 10.061 9.400 1.00 80.94 193 ILE A O 1
ATOM 1610 N N . VAL A 1 194 ? -4.946 8.613 10.392 1.00 82.25 194 VAL A N 1
ATOM 1611 C CA . VAL A 1 194 ? -5.907 7.509 10.477 1.00 82.25 194 VAL A CA 1
ATOM 1612 C C . VAL A 1 194 ? -7.114 7.955 11.291 1.00 82.25 194 VAL A C 1
ATOM 1614 O O . VAL A 1 194 ? -8.242 7.813 10.828 1.00 82.25 194 VAL A O 1
ATOM 1617 N N . LYS A 1 195 ? -6.885 8.637 12.415 1.00 82.19 195 LYS A N 1
ATOM 1618 C CA . LYS A 1 195 ? -7.950 9.234 13.218 1.00 82.19 195 LYS A CA 1
ATOM 1619 C C . LYS A 1 195 ? -8.797 10.240 12.427 1.00 82.19 195 LYS A C 1
ATOM 1621 O O . LYS A 1 195 ? -10.019 10.180 12.482 1.00 82.19 195 LYS A O 1
ATOM 1626 N N . LYS A 1 196 ? -8.185 11.131 11.639 1.00 79.69 196 LYS A N 1
ATOM 1627 C CA . LYS A 1 196 ? -8.923 12.072 10.768 1.00 79.69 196 LYS A CA 1
ATOM 1628 C C . LYS A 1 196 ? -9.801 11.347 9.739 1.00 79.69 196 LYS A C 1
ATOM 1630 O O . LYS A 1 196 ? -10.896 11.811 9.421 1.00 79.69 196 LYS A O 1
ATOM 1635 N N . ILE A 1 197 ? -9.339 10.211 9.216 1.00 80.44 197 ILE A N 1
ATOM 1636 C CA . ILE A 1 197 ? -10.118 9.366 8.302 1.00 80.44 197 ILE A CA 1
ATOM 1637 C C . ILE A 1 197 ? -11.297 8.714 9.042 1.00 80.44 197 ILE A C 1
ATOM 1639 O O . ILE A 1 197 ? -12.417 8.775 8.536 1.00 80.44 197 ILE A O 1
ATOM 1643 N N . GLU A 1 198 ? -11.078 8.161 10.239 1.00 79.25 198 GLU A N 1
ATOM 1644 C CA . GLU A 1 198 ? -12.128 7.593 11.108 1.00 79.25 198 GLU A CA 1
ATOM 1645 C C . GLU A 1 198 ? -13.194 8.633 11.499 1.00 79.25 198 GLU A C 1
ATOM 1647 O O . GLU A 1 198 ? -14.388 8.336 11.549 1.00 79.25 198 GLU A O 1
ATOM 1652 N N . GLU A 1 199 ? -12.786 9.888 11.697 1.00 78.62 199 GLU A N 1
ATOM 1653 C CA . GLU A 1 199 ? -13.678 11.030 11.935 1.00 78.62 199 GLU A CA 1
ATOM 1654 C C . GLU A 1 199 ? -14.465 11.458 10.678 1.00 78.62 199 GLU A C 1
ATOM 1656 O O . GLU A 1 199 ? -15.328 12.336 10.741 1.00 78.62 199 GLU A O 1
ATOM 1661 N N . GLY A 1 200 ? -14.217 10.819 9.531 1.00 71.06 200 GLY A N 1
ATOM 1662 C CA . GLY A 1 200 ? -14.970 11.014 8.296 1.00 71.06 200 GLY A CA 1
ATOM 1663 C C . GLY A 1 200 ? -14.472 12.163 7.420 1.00 71.06 200 GLY A C 1
ATOM 1664 O O . GLY A 1 200 ? -15.156 12.513 6.458 1.00 71.06 200 GLY A O 1
ATOM 1665 N N . LEU A 1 201 ? -13.285 12.723 7.683 1.00 71.19 201 LEU A N 1
ATOM 1666 C CA . LEU A 1 201 ? -12.722 13.824 6.885 1.00 71.19 201 LEU A CA 1
ATOM 1667 C C . LEU A 1 201 ? -12.303 13.399 5.466 1.00 71.19 201 LEU A C 1
ATOM 1669 O O . LEU A 1 201 ? -12.099 14.253 4.610 1.00 71.19 201 LEU A O 1
ATOM 1673 N N . CYS A 1 202 ? -12.244 12.091 5.188 1.00 70.81 202 CYS A N 1
ATOM 1674 C CA . CYS A 1 202 ? -12.097 11.538 3.839 1.00 70.81 202 CYS A CA 1
ATOM 1675 C C . CYS A 1 202 ? -13.314 10.696 3.422 1.00 70.81 202 CYS A C 1
ATOM 1677 O O . CYS A 1 202 ? -13.225 9.515 3.084 1.00 70.81 202 CYS A O 1
ATOM 1679 N N . SER A 1 203 ? -14.491 11.313 3.477 1.00 67.94 203 SER A N 1
ATOM 1680 C CA . SER A 1 203 ? -15.755 10.738 3.023 1.00 67.94 203 SER A CA 1
ATOM 1681 C C . SER A 1 203 ? -16.263 11.476 1.784 1.00 67.94 203 SER A C 1
ATOM 1683 O O . SER A 1 203 ? -16.227 12.700 1.764 1.00 67.94 203 SER A O 1
ATOM 1685 N N . MET A 1 204 ? -16.799 10.762 0.772 1.00 55.16 204 MET A N 1
ATOM 1686 C CA . MET A 1 204 ? -17.537 11.385 -0.353 1.00 55.16 204 MET A CA 1
ATOM 1687 C C . MET A 1 204 ? -18.712 12.237 0.166 1.00 55.16 204 MET A C 1
ATOM 1689 O O . MET A 1 204 ? -19.831 11.744 0.271 1.00 55.16 204 MET A O 1
ATOM 1693 N N . THR A 1 205 ? -18.475 13.479 0.557 1.00 48.22 205 THR A N 1
ATOM 1694 C CA . THR A 1 205 ? -19.494 14.443 0.986 1.00 48.22 205 THR A CA 1
ATOM 1695 C C . THR A 1 205 ? -19.084 15.833 0.521 1.00 48.22 205 THR A C 1
ATOM 1697 O O . THR A 1 205 ? -19.029 16.777 1.293 1.00 48.22 205 THR A O 1
ATOM 1700 N N . HIS A 1 206 ? -18.878 15.961 -0.788 1.00 46.53 206 HIS A N 1
ATOM 1701 C CA . HIS A 1 206 ? -19.169 17.199 -1.509 1.00 46.53 206 HIS A CA 1
ATOM 1702 C C . HIS A 1 206 ? -20.138 16.930 -2.666 1.00 46.53 206 HIS A C 1
ATOM 1704 O O . HIS A 1 206 ? -19.924 17.367 -3.783 1.00 46.53 206 HIS A O 1
ATOM 1710 N N . SER A 1 207 ? -21.201 16.162 -2.403 1.00 38.81 207 SER A N 1
ATOM 1711 C CA . SER A 1 207 ? -22.557 16.416 -2.910 1.00 38.81 207 SER A CA 1
ATOM 1712 C C . SER A 1 207 ? -23.510 15.355 -2.333 1.00 38.81 207 SER A C 1
ATOM 1714 O O . SER A 1 207 ? -23.240 14.156 -2.371 1.00 38.81 207 SER A O 1
ATOM 1716 N N . THR A 1 208 ? -24.616 15.803 -1.742 1.00 37.00 208 THR A N 1
ATOM 1717 C CA . THR A 1 208 ? -25.885 15.062 -1.547 1.00 37.00 208 THR A CA 1
ATOM 1718 C C . THR A 1 208 ? -25.990 13.769 -0.703 1.00 37.00 208 THR A C 1
ATOM 1720 O O . THR A 1 208 ? -27.108 13.289 -0.547 1.00 37.00 208 THR A O 1
ATOM 1723 N N . THR A 1 209 ? -24.950 13.232 -0.046 1.00 40.12 209 THR A N 1
ATOM 1724 C CA . THR A 1 209 ? -25.060 11.897 0.623 1.00 40.12 209 THR A CA 1
ATOM 1725 C C . THR A 1 209 ? -24.881 11.870 2.152 1.00 40.12 209 THR A C 1
ATOM 1727 O O . THR A 1 209 ? -24.614 10.818 2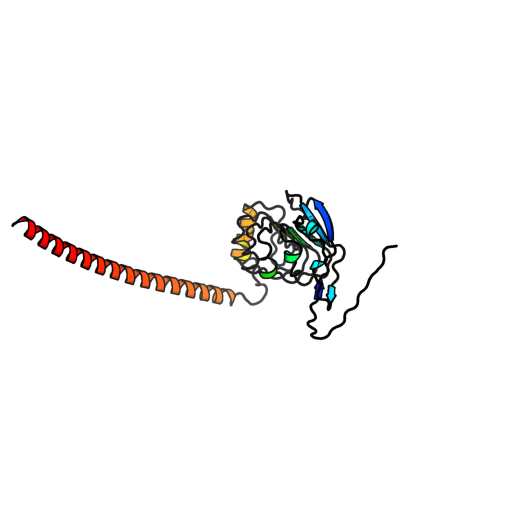.736 1.00 40.12 209 THR A O 1
ATOM 1730 N N . GLN A 1 210 ? -25.057 12.994 2.851 1.00 45.00 210 GLN A N 1
ATOM 1731 C CA . GLN A 1 210 ? -24.923 13.028 4.320 1.00 45.00 210 GLN A CA 1
ATOM 1732 C C . GLN A 1 210 ? -26.095 12.341 5.064 1.00 45.00 210 GLN A C 1
ATOM 1734 O O . GLN A 1 210 ? -25.966 12.003 6.237 1.00 45.00 210 GLN A O 1
ATOM 1739 N N . THR A 1 211 ? -27.202 12.032 4.379 1.00 37.56 211 THR A N 1
ATOM 1740 C CA . THR A 1 211 ? -28.386 11.371 4.972 1.00 37.56 211 THR A CA 1
ATOM 1741 C C . THR A 1 211 ? -28.368 9.835 4.853 1.00 37.56 211 THR A C 1
ATOM 1743 O O . THR A 1 211 ? -29.074 9.151 5.592 1.00 37.56 211 THR A O 1
ATOM 1746 N N . ILE A 1 212 ? -27.552 9.254 3.961 1.00 44.16 212 ILE A N 1
ATOM 1747 C CA . ILE A 1 212 ? -27.569 7.798 3.687 1.00 44.16 212 ILE A CA 1
ATOM 1748 C C . ILE A 1 212 ? -26.453 7.051 4.442 1.00 44.16 212 ILE A C 1
ATOM 1750 O O . ILE A 1 212 ? -26.637 5.910 4.855 1.00 44.16 212 ILE A O 1
ATOM 1754 N N . ARG A 1 213 ? -25.306 7.685 4.724 1.00 43.81 213 ARG A N 1
ATOM 1755 C CA . ARG A 1 213 ? -24.218 7.018 5.471 1.00 43.81 213 ARG A CA 1
ATOM 1756 C C . ARG A 1 213 ? -24.547 6.748 6.940 1.00 43.81 213 ARG A C 1
ATOM 1758 O O . ARG A 1 213 ? -24.114 5.732 7.481 1.00 43.81 213 ARG A O 1
ATOM 1765 N N . THR A 1 214 ? -25.354 7.595 7.573 1.00 44.56 214 THR A N 1
ATOM 1766 C CA . THR A 1 214 ? -25.831 7.349 8.940 1.00 44.56 214 THR A CA 1
ATOM 1767 C C . THR A 1 214 ? -26.776 6.152 8.994 1.00 44.56 214 THR A C 1
ATOM 1769 O O . THR A 1 214 ? -26.658 5.334 9.900 1.00 44.56 214 THR A O 1
ATOM 1772 N N . THR A 1 215 ? -27.658 5.959 8.011 1.00 41.88 215 THR A N 1
ATOM 1773 C CA . THR A 1 215 ? -28.657 4.878 8.061 1.00 41.88 215 THR A CA 1
ATOM 1774 C C . THR A 1 215 ? -28.047 3.488 7.869 1.00 41.88 215 THR A C 1
ATOM 1776 O O . THR A 1 215 ? -28.418 2.568 8.602 1.00 41.88 215 THR A O 1
ATOM 1779 N N . THR A 1 216 ? -27.048 3.317 6.997 1.00 48.81 216 THR A N 1
ATOM 1780 C CA . THR A 1 216 ? -26.395 2.008 6.809 1.00 48.81 216 THR A CA 1
ATOM 1781 C C . THR A 1 216 ? -25.498 1.630 7.994 1.00 48.81 216 THR A C 1
ATOM 1783 O O . THR A 1 216 ? -25.555 0.483 8.448 1.00 48.81 216 THR A O 1
ATOM 1786 N N . LYS A 1 217 ? -24.743 2.588 8.561 1.00 46.88 217 LYS A N 1
ATOM 1787 C CA . LYS A 1 217 ? -23.902 2.379 9.760 1.00 46.88 217 LYS A CA 1
ATOM 1788 C C . LYS A 1 217 ? -24.768 2.080 10.995 1.00 46.88 217 LYS A C 1
ATOM 1790 O O . LYS A 1 217 ? -24.525 1.086 11.674 1.00 46.88 217 LYS A O 1
ATOM 1795 N N . ILE A 1 218 ? -25.872 2.817 11.187 1.00 55.91 218 ILE A N 1
ATOM 1796 C CA . ILE A 1 218 ? -26.876 2.544 12.234 1.00 55.91 218 ILE A CA 1
ATOM 1797 C C . ILE A 1 218 ? -27.544 1.177 12.028 1.00 55.91 218 ILE A C 1
ATOM 1799 O O . ILE A 1 218 ? -27.811 0.484 13.005 1.00 55.91 218 ILE A O 1
ATOM 1803 N N . SER A 1 219 ? -27.818 0.751 10.789 1.00 57.56 219 SER A N 1
ATOM 1804 C CA . SER A 1 219 ? -28.478 -0.540 10.533 1.00 57.56 219 SER A CA 1
ATOM 1805 C C . SER A 1 219 ? -27.591 -1.743 10.875 1.00 57.56 219 SER A C 1
ATOM 1807 O O . SER A 1 219 ? -28.049 -2.651 11.570 1.00 57.56 219 SER A O 1
ATOM 1809 N N . LYS A 1 220 ? -26.310 -1.724 10.472 1.00 63.78 220 LYS A N 1
ATOM 1810 C CA . LYS A 1 220 ? -25.341 -2.778 10.811 1.00 63.78 220 LYS A CA 1
ATOM 1811 C C . LYS A 1 220 ? -25.005 -2.764 12.303 1.00 63.78 220 LYS A C 1
ATOM 1813 O O . LYS A 1 220 ? -24.949 -3.828 12.913 1.00 63.78 220 LYS A O 1
ATOM 1818 N N . GLN A 1 221 ? -24.873 -1.581 12.908 1.00 69.69 221 GLN A N 1
ATOM 1819 C CA . GLN A 1 221 ? -24.663 -1.436 14.349 1.00 69.69 221 GLN A CA 1
ATOM 1820 C C . GLN A 1 221 ? -25.863 -1.952 15.157 1.00 69.69 221 GLN A C 1
ATOM 1822 O O . GLN A 1 221 ? -25.677 -2.778 16.044 1.00 69.69 221 GLN A O 1
ATOM 1827 N N . LYS A 1 222 ? -27.102 -1.602 14.783 1.00 64.50 222 LYS A N 1
ATOM 1828 C CA . LYS A 1 222 ? -28.318 -2.165 15.401 1.00 64.50 222 LYS A CA 1
ATOM 1829 C C . LYS A 1 222 ? -28.429 -3.676 15.206 1.00 64.50 222 LYS A C 1
ATOM 1831 O O . LYS A 1 222 ? -28.908 -4.376 16.095 1.00 64.50 222 LYS A O 1
ATOM 1836 N N . GLN A 1 223 ? -28.017 -4.203 14.052 1.00 65.38 223 GLN A N 1
ATOM 1837 C CA . GLN A 1 223 ? -28.002 -5.647 13.807 1.00 65.38 223 GLN A CA 1
ATOM 1838 C C . GLN A 1 223 ? -26.979 -6.357 14.706 1.00 65.38 223 GLN A C 1
ATOM 1840 O O . GLN A 1 223 ? -27.271 -7.429 15.240 1.00 65.38 223 GLN A O 1
ATOM 1845 N N . PHE A 1 224 ? -25.810 -5.750 14.911 1.00 68.94 224 PHE A N 1
ATOM 1846 C CA . PHE A 1 224 ? -24.782 -6.249 15.819 1.00 68.94 224 PHE A CA 1
ATOM 1847 C C . PHE A 1 224 ? -25.225 -6.171 17.290 1.00 68.94 224 PHE A C 1
ATOM 1849 O O . PHE A 1 224 ? -25.120 -7.165 18.007 1.00 68.94 224 PHE A O 1
ATOM 1856 N N . GLU A 1 225 ? -25.826 -5.058 17.718 1.00 71.44 225 GLU A N 1
ATOM 1857 C CA . GLU A 1 225 ? -26.388 -4.873 19.065 1.00 71.44 225 GLU A CA 1
ATOM 1858 C C . GLU A 1 225 ? -27.484 -5.902 19.374 1.00 71.44 225 GLU A C 1
ATOM 1860 O O . GLU A 1 225 ? -27.441 -6.554 20.417 1.00 71.44 225 GLU A O 1
ATOM 1865 N N . ARG A 1 226 ? -28.400 -6.157 18.427 1.00 72.19 226 ARG A N 1
ATOM 1866 C CA . ARG A 1 226 ? -29.408 -7.228 18.553 1.00 72.19 226 ARG A CA 1
ATOM 1867 C C . ARG A 1 226 ? -28.772 -8.608 18.703 1.00 72.19 226 ARG A C 1
ATOM 1869 O O . ARG A 1 226 ? -29.260 -9.438 19.466 1.00 72.19 226 ARG A O 1
ATOM 1876 N N . LYS A 1 227 ? -27.681 -8.879 17.979 1.00 78.06 227 LYS A N 1
ATOM 1877 C CA . LYS A 1 227 ? -26.962 -10.158 18.078 1.00 78.06 227 LYS A CA 1
ATOM 1878 C C . LYS A 1 227 ? -26.290 -10.310 19.447 1.00 78.06 227 LYS A C 1
ATOM 1880 O O . LYS A 1 227 ? -26.362 -11.390 20.029 1.00 78.06 227 LYS A O 1
ATOM 1885 N N . ILE A 1 228 ? -25.716 -9.232 19.984 1.00 79.19 228 ILE A N 1
ATOM 1886 C CA . ILE A 1 228 ? -25.169 -9.187 21.348 1.00 79.19 228 ILE A CA 1
ATOM 1887 C C . ILE A 1 228 ? -26.266 -9.434 22.386 1.00 79.19 228 ILE A C 1
ATOM 1889 O O . ILE A 1 228 ? -26.064 -10.210 23.316 1.00 79.19 228 ILE A O 1
ATOM 1893 N N . GLU A 1 229 ? -27.430 -8.809 22.240 1.00 82.62 229 GLU A N 1
ATOM 1894 C CA . GLU A 1 229 ? -28.538 -8.964 23.185 1.00 82.62 229 GLU A CA 1
ATOM 1895 C C . GLU A 1 229 ? -29.103 -10.392 23.185 1.00 82.62 229 GLU A C 1
ATOM 1897 O O . GLU A 1 229 ? -29.290 -10.992 24.247 1.00 82.62 229 GLU A O 1
ATOM 1902 N N . ASN A 1 230 ? -29.246 -10.998 22.004 1.00 81.69 230 ASN A N 1
ATOM 1903 C CA . ASN A 1 230 ? -29.629 -12.403 21.872 1.00 81.69 230 ASN A CA 1
ATOM 1904 C C . ASN A 1 230 ? -28.609 -13.347 22.529 1.00 81.69 230 ASN A C 1
ATOM 1906 O O . ASN A 1 230 ? -29.001 -14.298 23.208 1.00 81.69 230 ASN A O 1
ATOM 1910 N N . LEU A 1 231 ? -27.308 -13.074 22.373 1.00 86.56 231 LEU A N 1
ATOM 1911 C CA . LEU A 1 231 ? -26.247 -13.837 23.038 1.00 86.56 231 LEU A CA 1
ATOM 1912 C C . LEU A 1 231 ? -26.293 -13.670 24.561 1.00 86.56 231 LEU A C 1
ATOM 1914 O O . LEU A 1 231 ? -26.168 -14.657 25.285 1.00 86.56 231 LEU A O 1
ATOM 1918 N N . LYS A 1 232 ? -26.546 -12.457 25.067 1.00 87.38 232 LYS A N 1
ATOM 1919 C CA . LYS A 1 232 ? -26.736 -12.217 26.508 1.00 87.38 232 LYS A CA 1
ATOM 1920 C C . LYS A 1 232 ? -27.918 -13.014 27.059 1.00 87.38 232 LYS A C 1
ATOM 1922 O O . LYS A 1 232 ? -27.796 -13.628 28.118 1.00 87.38 232 LYS A O 1
ATOM 1927 N N . LEU A 1 233 ? -29.037 -13.060 26.333 1.00 89.50 233 LEU A N 1
ATOM 1928 C CA . LEU A 1 233 ? -30.211 -13.833 26.738 1.00 89.50 233 LEU A CA 1
ATOM 1929 C C . LEU A 1 233 ? -29.944 -15.346 26.719 1.00 89.50 233 LEU A C 1
ATOM 1931 O O . LEU A 1 233 ? -30.358 -16.057 27.639 1.00 89.50 233 LEU A O 1
ATOM 1935 N N . ALA A 1 234 ? -29.243 -15.841 25.696 1.00 88.19 234 ALA A N 1
ATOM 1936 C CA . ALA A 1 234 ? -28.833 -17.240 25.615 1.00 88.19 234 ALA A CA 1
ATOM 1937 C C . ALA A 1 234 ? -27.916 -17.621 26.788 1.00 88.19 234 ALA A C 1
ATOM 1939 O O . ALA A 1 234 ? -28.164 -18.628 27.453 1.00 88.19 234 ALA A O 1
ATOM 1940 N N . ASN A 1 235 ? -26.941 -16.769 27.114 1.00 83.88 235 ASN A N 1
ATOM 1941 C CA . ASN A 1 235 ? -26.056 -16.968 28.260 1.00 83.88 235 ASN A CA 1
ATOM 1942 C C . ASN A 1 235 ? -26.827 -16.955 29.583 1.00 83.88 235 ASN A C 1
ATOM 1944 O O . ASN A 1 235 ? -26.617 -17.830 30.415 1.00 83.88 235 ASN A O 1
ATOM 1948 N N . ALA A 1 236 ? -27.780 -16.040 29.775 1.00 92.38 236 ALA A N 1
ATOM 1949 C CA . ALA A 1 236 ? -28.603 -16.021 30.986 1.00 92.38 236 ALA A CA 1
ATOM 1950 C C . ALA A 1 236 ? -29.436 -17.307 31.150 1.00 92.38 236 ALA A C 1
ATOM 1952 O O . ALA A 1 236 ? -29.566 -17.828 32.260 1.00 92.38 236 ALA A O 1
ATOM 1953 N N . LYS A 1 237 ? -29.975 -17.855 30.050 1.00 93.19 237 LYS A N 1
ATOM 1954 C CA . LYS A 1 237 ? -30.661 -19.159 30.066 1.00 93.19 237 LYS A CA 1
ATOM 1955 C C . LYS A 1 237 ? -29.705 -20.297 30.405 1.00 93.19 237 LYS A C 1
ATOM 1957 O O . LYS A 1 237 ? -30.075 -21.167 31.190 1.00 93.19 237 LYS A O 1
ATOM 1962 N N . LEU A 1 238 ? -28.497 -20.284 29.843 1.00 93.69 238 LEU A N 1
ATOM 1963 C CA . LEU A 1 238 ? -27.476 -21.283 30.141 1.00 93.69 238 LEU A CA 1
ATOM 1964 C C . LEU A 1 238 ? -27.101 -21.259 31.627 1.00 93.69 238 LEU A C 1
ATOM 1966 O O . LEU A 1 238 ? -27.109 -22.303 32.265 1.00 93.69 238 LEU A O 1
ATOM 1970 N N . MET A 1 239 ? -26.894 -20.072 32.202 1.00 92.00 239 MET A N 1
ATOM 1971 C CA . MET A 1 239 ? -26.580 -19.917 33.627 1.00 92.00 239 MET A CA 1
ATOM 1972 C C . MET A 1 239 ? -27.694 -20.446 34.538 1.00 92.00 239 MET A C 1
ATOM 1974 O O . MET A 1 239 ? -27.410 -21.051 35.567 1.00 92.00 239 MET A O 1
ATOM 1978 N N . ARG A 1 240 ? -28.970 -20.281 34.159 1.00 93.81 240 ARG A N 1
ATOM 1979 C CA . ARG A 1 240 ? -30.083 -20.888 34.911 1.00 93.81 240 ARG A CA 1
ATOM 1980 C C . ARG A 1 240 ? -30.043 -22.412 34.866 1.00 93.81 240 ARG A C 1
ATOM 1982 O O . ARG A 1 240 ? -30.233 -23.034 35.903 1.00 93.81 240 ARG A O 1
ATOM 1989 N N . LYS A 1 241 ? -29.766 -22.994 33.694 1.00 92.62 241 LYS A N 1
ATOM 1990 C CA . LYS A 1 241 ? -29.625 -24.450 33.552 1.00 92.62 241 LYS A CA 1
ATOM 1991 C C . LYS A 1 241 ? -28.450 -24.989 34.362 1.00 92.62 241 LYS A C 1
ATOM 1993 O O . LYS A 1 241 ? -28.592 -26.027 34.989 1.00 92.62 241 LYS A O 1
ATOM 1998 N N . ILE A 1 242 ? -27.321 -24.277 34.377 1.00 93.38 242 ILE A N 1
ATOM 1999 C CA . ILE A 1 242 ? -26.162 -24.641 35.203 1.00 93.38 242 ILE A CA 1
ATOM 2000 C C . ILE A 1 242 ? -26.571 -24.696 36.676 1.00 93.38 242 ILE A C 1
ATOM 2002 O O . ILE A 1 242 ? -26.358 -25.715 37.317 1.00 93.38 242 ILE A O 1
ATOM 2006 N N . LYS A 1 243 ? -27.263 -23.669 37.178 1.00 94.00 243 LYS A N 1
ATOM 2007 C CA . LYS A 1 243 ? -27.720 -23.630 38.574 1.00 94.00 243 LYS A CA 1
ATOM 2008 C C . LYS A 1 243 ? -28.701 -24.755 38.929 1.00 94.00 243 LYS A C 1
ATOM 2010 O O . LYS A 1 243 ? -28.710 -25.257 40.048 1.00 94.00 243 LYS A O 1
ATOM 2015 N N . GLU A 1 244 ? -29.555 -25.138 37.987 1.00 95.44 244 GLU A N 1
ATOM 2016 C CA . GLU A 1 244 ? -30.481 -26.259 38.163 1.00 95.44 244 GLU A CA 1
ATOM 2017 C C . GLU A 1 244 ? -29.730 -27.596 38.235 1.00 95.44 244 GLU A C 1
ATOM 2019 O O . GLU A 1 244 ? -30.020 -28.417 39.102 1.00 95.44 244 GLU A O 1
ATOM 2024 N N . ILE A 1 245 ? -28.710 -27.776 37.389 1.00 94.31 245 ILE A N 1
ATOM 2025 C CA . ILE A 1 245 ? -27.818 -28.940 37.430 1.00 94.31 245 ILE A CA 1
ATOM 2026 C C . ILE A 1 245 ? -27.036 -28.980 38.747 1.00 94.31 245 ILE A C 1
ATOM 2028 O O . ILE A 1 245 ? -26.983 -30.035 39.369 1.00 94.31 245 ILE A O 1
ATOM 2032 N N . GLU A 1 246 ? -26.478 -27.855 39.201 1.00 94.50 246 GLU A N 1
ATOM 2033 C CA . GLU A 1 246 ? -25.765 -27.762 40.484 1.00 94.50 246 GLU A CA 1
ATOM 2034 C C . GLU A 1 246 ? -26.648 -28.236 41.644 1.00 94.50 246 GLU A C 1
ATOM 2036 O O . GLU A 1 246 ? -26.224 -29.073 42.437 1.00 94.50 246 GLU A O 1
ATOM 2041 N N . LYS A 1 247 ? -27.914 -27.802 41.682 1.00 94.88 247 LYS A N 1
ATOM 2042 C CA . LYS A 1 247 ? -28.869 -28.245 42.704 1.00 94.88 247 LYS A CA 1
ATOM 2043 C C . LYS A 1 247 ? -29.132 -29.755 42.648 1.00 94.88 247 LYS A C 1
ATOM 2045 O O . LYS A 1 247 ? -29.185 -30.407 43.687 1.00 94.88 247 LYS A O 1
ATOM 2050 N N . ILE A 1 248 ? -29.288 -30.320 41.449 1.00 94.56 248 ILE A N 1
ATOM 2051 C CA . ILE A 1 248 ? -29.473 -31.770 41.276 1.00 94.56 248 ILE A CA 1
ATOM 2052 C C . ILE A 1 248 ? -28.241 -32.530 41.783 1.00 94.56 248 ILE A C 1
ATOM 2054 O O . ILE A 1 248 ? -28.385 -33.556 42.446 1.00 94.56 248 ILE A O 1
ATOM 2058 N N . VAL A 1 249 ? -27.037 -32.0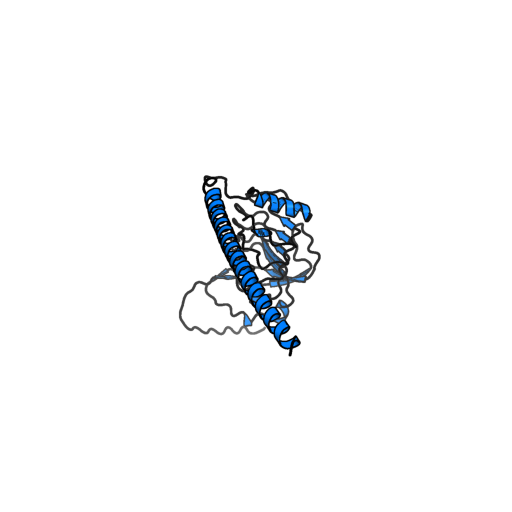31 41.490 1.00 94.12 249 VAL A N 1
ATOM 2059 C CA . VAL A 1 249 ? -25.779 -32.632 41.954 1.00 94.12 249 VAL A CA 1
ATOM 2060 C C . VAL A 1 249 ? -25.679 -32.585 43.480 1.00 94.12 249 VAL A C 1
ATOM 2062 O O . VAL A 1 249 ? -25.342 -33.599 44.086 1.00 94.12 249 VAL A O 1
ATOM 2065 N N . GLU A 1 250 ? -26.024 -31.464 44.115 1.00 94.12 250 GLU A N 1
ATOM 2066 C CA . GLU A 1 250 ? -26.048 -31.345 45.580 1.00 94.12 250 GLU A CA 1
ATOM 2067 C C . GLU A 1 250 ? -27.041 -32.324 46.228 1.00 94.12 250 GLU A C 1
ATOM 2069 O O . GLU A 1 250 ? -26.701 -33.009 47.196 1.00 94.12 250 GLU A O 1
ATOM 2074 N N . GLU A 1 251 ? -28.254 -32.447 45.678 1.00 93.81 251 GLU A N 1
ATOM 2075 C CA . GLU A 1 251 ? -29.260 -33.399 46.168 1.00 93.81 251 GLU A CA 1
ATOM 2076 C C . GLU A 1 251 ? -28.798 -34.857 46.017 1.00 93.81 251 GLU A C 1
ATOM 2078 O O . GLU A 1 251 ? -29.038 -35.680 46.903 1.00 93.81 251 GLU A O 1
ATOM 2083 N N . GLN A 1 252 ? -28.118 -35.185 44.914 1.00 91.81 252 GLN A N 1
ATOM 2084 C CA . GLN A 1 252 ? -27.528 -36.508 44.685 1.00 91.81 252 GLN A CA 1
ATOM 2085 C C . GLN A 1 252 ? -26.393 -36.794 45.676 1.00 91.81 252 GLN A C 1
ATOM 2087 O O . GLN A 1 252 ? -26.377 -37.864 46.281 1.00 91.81 252 GLN A O 1
ATOM 2092 N N . MET A 1 253 ? -25.489 -35.834 45.902 1.00 89.50 253 MET A N 1
ATOM 2093 C CA . MET A 1 253 ? -24.402 -35.974 46.879 1.00 89.50 253 MET A CA 1
ATOM 2094 C C . MET A 1 253 ? -24.931 -36.214 48.294 1.00 89.50 253 MET A C 1
ATOM 2096 O O . MET A 1 253 ? -24.404 -37.060 49.011 1.00 89.50 253 MET A O 1
ATOM 2100 N N . LYS A 1 254 ? -26.007 -35.523 48.690 1.00 88.94 254 LYS A N 1
ATOM 2101 C CA . LYS A 1 254 ? -26.621 -35.729 50.005 1.00 88.94 254 LYS A CA 1
ATOM 2102 C C . LYS A 1 254 ? -27.150 -37.157 50.176 1.00 88.94 254 LYS A C 1
ATOM 2104 O O . LYS A 1 254 ? -26.896 -37.771 51.205 1.00 88.94 254 LYS A O 1
ATOM 2109 N N . LYS A 1 255 ? -27.819 -37.701 49.152 1.00 87.94 255 LYS A N 1
ATOM 2110 C CA . LYS A 1 255 ? -28.298 -39.095 49.161 1.00 87.94 255 LYS A CA 1
ATOM 2111 C C . LYS A 1 255 ? -27.154 -40.103 49.234 1.00 87.94 255 LYS A C 1
ATOM 2113 O O . LYS A 1 255 ? -27.287 -41.103 49.923 1.00 87.94 255 LYS A O 1
ATOM 2118 N N . ILE A 1 256 ? -26.047 -39.848 48.534 1.00 85.06 256 ILE A N 1
ATOM 2119 C CA . ILE A 1 256 ? -24.856 -40.710 48.589 1.00 85.06 256 ILE A CA 1
ATOM 2120 C C . ILE A 1 256 ? -24.276 -40.730 50.009 1.00 85.06 256 ILE A C 1
ATOM 2122 O O . ILE A 1 256 ? -23.999 -41.808 50.525 1.00 85.06 256 ILE A O 1
ATOM 2126 N N . ASN A 1 257 ? -24.158 -39.570 50.660 1.00 78.31 257 ASN A N 1
ATOM 2127 C CA . ASN A 1 257 ? -23.623 -39.488 52.023 1.00 78.31 257 ASN A CA 1
ATOM 2128 C C . ASN A 1 257 ? -24.535 -40.175 53.060 1.00 78.31 257 ASN A C 1
ATOM 2130 O O . ASN A 1 257 ? -24.047 -40.851 53.958 1.00 78.31 257 ASN A O 1
ATOM 2134 N N . GLU A 1 258 ? -25.860 -40.066 52.908 1.00 76.69 258 GLU A N 1
ATOM 2135 C CA . GLU A 1 258 ? -26.823 -40.779 53.766 1.00 76.69 258 GLU A CA 1
ATOM 2136 C C . GLU A 1 258 ? -26.723 -42.313 53.621 1.00 76.69 258 GLU A C 1
ATOM 2138 O O . GLU A 1 258 ? -27.004 -43.038 54.573 1.00 76.69 258 GLU A O 1
ATOM 2143 N N . ILE A 1 259 ? -26.297 -42.816 52.454 1.00 74.06 259 ILE A N 1
ATOM 2144 C CA . ILE A 1 259 ? -26.052 -44.249 52.218 1.00 74.06 259 ILE A CA 1
ATOM 2145 C C . ILE A 1 259 ? -24.707 -44.681 52.820 1.00 74.06 259 ILE A C 1
ATOM 2147 O O . ILE A 1 259 ? -24.643 -45.730 53.456 1.00 74.06 259 ILE A O 1
ATOM 2151 N N . SER A 1 260 ? -23.648 -43.872 52.689 1.00 61.25 260 SER A N 1
ATOM 2152 C CA . SER A 1 260 ? -22.337 -44.198 53.272 1.00 61.25 260 SER A CA 1
ATOM 2153 C C . SER A 1 260 ? -22.340 -44.210 54.802 1.00 61.25 260 SER A C 1
ATOM 2155 O O . SER A 1 260 ? -21.617 -44.996 55.404 1.00 61.25 260 SER A O 1
ATOM 2157 N N . ASP A 1 261 ? -23.173 -43.381 55.441 1.00 58.97 261 ASP A N 1
ATOM 2158 C CA . ASP A 1 261 ? -23.329 -43.379 56.902 1.00 58.97 261 ASP A CA 1
ATOM 2159 C C . ASP A 1 261 ? -24.037 -44.650 57.418 1.00 58.97 261 ASP A C 1
ATOM 2161 O O . ASP A 1 261 ? -23.871 -45.023 58.580 1.00 58.97 261 ASP A O 1
ATOM 2165 N N . PHE A 1 262 ? -24.792 -45.345 56.559 1.00 57.41 262 PHE A N 1
ATOM 2166 C CA . PHE A 1 262 ? -25.447 -46.616 56.881 1.00 57.41 262 PHE A CA 1
ATOM 2167 C C . PHE A 1 262 ? -24.492 -47.818 56.785 1.00 57.41 262 PHE A C 1
ATOM 2169 O O . PHE A 1 262 ? -24.623 -48.752 57.568 1.00 57.41 262 PHE A O 1
ATOM 2176 N N . GLU A 1 263 ? -23.504 -47.783 55.884 1.00 55.91 263 GLU A N 1
ATOM 2177 C CA . GLU A 1 263 ? -22.505 -48.856 55.714 1.00 55.91 263 GLU A CA 1
ATOM 2178 C C . GLU A 1 263 ? -21.391 -48.847 56.784 1.00 55.91 263 GLU A C 1
ATOM 2180 O O . GLU A 1 263 ? -20.623 -49.799 56.873 1.00 55.91 263 GLU A O 1
ATOM 2185 N N . ILE A 1 264 ? -21.290 -47.801 57.616 1.00 53.75 264 ILE A N 1
ATOM 2186 C CA . ILE A 1 264 ? -20.301 -47.703 58.715 1.00 53.75 264 ILE A CA 1
ATOM 2187 C C . ILE A 1 264 ? -20.873 -48.226 60.057 1.00 53.75 264 ILE A C 1
ATOM 2189 O O . ILE A 1 264 ? -20.143 -48.353 61.041 1.00 53.75 264 ILE A O 1
ATOM 2193 N N . LEU A 1 265 ? -22.174 -48.544 60.117 1.00 49.09 265 LEU A N 1
ATOM 2194 C CA . LEU A 1 265 ? -22.876 -49.007 61.326 1.00 49.09 265 LEU A CA 1
ATOM 2195 C C . LEU A 1 265 ? -23.183 -50.523 61.358 1.00 49.09 265 LEU A C 1
ATOM 2197 O O . LEU A 1 265 ? -23.800 -50.975 62.326 1.00 49.09 265 LEU A O 1
ATOM 2201 N N . GLU A 1 266 ? -22.732 -51.298 60.365 1.00 43.22 266 GLU A N 1
ATOM 2202 C CA . GLU A 1 266 ? -22.680 -52.779 60.377 1.00 43.22 266 GLU A CA 1
ATOM 2203 C C . GLU A 1 266 ? -21.245 -53.292 60.572 1.00 43.22 266 GLU A C 1
ATOM 2205 O O . GLU A 1 266 ? -21.086 -54.312 61.284 1.00 43.22 266 GLU A O 1
#